Protein AF-A0A3N1GT33-F1 (afdb_monomer_lite)

Sequence (236 aa):
MVDRWTVEKAVRASRLEPPGRHIILTLLTYVDVKTATIPERFTPSLTELKDATGYARSTVAEWLNTLEGVGWVIRDRPTVADARVRKKRTVYRLAVPAAALDSLTLPAEPPDGPVSDMPPSVSPAGGPAADGVVSPPSGPAPESPRFGSPAPGPDQRPVGPPAGPELVRHPDRVGPPAGLNQTSSSVDLVGRARSRADTDHPYIEGPNGYCAAKGCAVSERMHGIGRPADPKGPRR

InterPro domains:
  IPR005471 Transcription regulator IclR, N-terminal [PF09339] (45-76)
  IPR036388 Winged helix-like DNA-binding domain superfamily [G3DSA:1.10.10.10] (23-97)
  IPR036390 Winged helix DNA-binding domain superfamily [SSF46785] (43-79)

Secondary structure (DSSP, 8-state):
---HHHHHHHHHHS---HHHHHHHHHHTTTS-TTT-B--GGGPPPHHHHHHHH---HHHHHHHHHHHHHTTSEEEE---HHHHHHS-PPPEEEE---HHHHHHHHS------S---------------------PPP----------------------PPP------------PPPP-----------------S----S---B-TTSBB-STT---BGGGTTSS----------

Foldseek 3Di:
DDFLVNLLVLLVLDPDDPVLSLLLVLLSVQADGGFQKRPQVSDDDLVRSCVSRVDDSVSSVVSQVVCVVQQQKDWDCDDPVCCVPVVTDIIIGGDRHPVSVVSVVPDPPDPPPPPPCPDPPDDDDDDDDDDDPPDDPPDPDPPPPPPPPPDPDPPPDPPDDPDDDDDPDDDDDDDDDDDDDDDDDDDDDDDDPPDPDDPVDDADQDPPQFGPPVPGRHGPVPPPPDDDDDPDDDDD

Radius of gyration: 33.96 Å; chains: 1; bounding box: 105×47×99 Å

Structure (mmCIF, N/CA/C/O backbone):
data_AF-A0A3N1GT33-F1
#
_entry.id   AF-A0A3N1GT33-F1
#
loop_
_atom_site.group_PDB
_atom_site.id
_atom_site.type_symbol
_atom_site.label_atom_id
_atom_site.label_alt_id
_atom_site.label_comp_id
_atom_site.label_asym_id
_atom_site.label_entity_id
_atom_site.label_seq_id
_atom_site.pdbx_PDB_ins_code
_atom_site.Cartn_x
_atom_site.Cartn_y
_atom_site.Cartn_z
_atom_site.occupancy
_atom_site.B_iso_or_equiv
_atom_site.auth_seq_id
_atom_site.auth_comp_id
_atom_site.auth_asym_id
_atom_site.auth_atom_id
_atom_site.pdbx_PDB_model_num
ATOM 1 N N . MET A 1 1 ? -1.494 -18.628 -7.145 1.00 72.38 1 MET A N 1
ATOM 2 C CA . MET A 1 1 ? -1.856 -17.819 -5.958 1.00 72.38 1 MET A CA 1
ATOM 3 C C . MET A 1 1 ? -0.620 -17.022 -5.585 1.00 72.38 1 MET A C 1
ATOM 5 O O . MET A 1 1 ? 0.452 -17.606 -5.609 1.00 72.38 1 MET A O 1
ATOM 9 N N . VAL A 1 2 ? -0.741 -15.714 -5.361 1.00 90.12 2 VAL A N 1
ATOM 10 C CA . VAL A 1 2 ? 0.411 -14.848 -5.065 1.00 90.12 2 VAL A CA 1
ATOM 11 C C . VAL A 1 2 ? 0.657 -14.873 -3.558 1.00 90.12 2 VAL A C 1
ATOM 13 O O . VAL A 1 2 ? -0.257 -14.559 -2.797 1.00 90.12 2 VAL A O 1
ATOM 16 N N . ASP A 1 3 ? 1.857 -15.269 -3.141 1.00 95.62 3 ASP A N 1
ATOM 17 C CA . ASP A 1 3 ? 2.292 -15.240 -1.743 1.00 95.62 3 ASP A CA 1
ATOM 18 C C . ASP A 1 3 ? 3.066 -13.944 -1.430 1.00 95.62 3 ASP A C 1
ATOM 20 O O . ASP A 1 3 ? 3.399 -13.155 -2.322 1.00 95.62 3 ASP A O 1
ATOM 24 N N . ARG A 1 4 ? 3.359 -13.701 -0.148 1.00 96.75 4 ARG A N 1
ATOM 25 C CA . ARG A 1 4 ? 4.089 -12.503 0.301 1.00 96.75 4 ARG A CA 1
ATOM 26 C C . ARG A 1 4 ? 5.443 -12.354 -0.401 1.00 96.75 4 ARG A C 1
ATOM 28 O O . ARG A 1 4 ? 5.809 -11.250 -0.800 1.00 96.75 4 ARG A O 1
ATOM 35 N N . TRP A 1 5 ? 6.181 -13.453 -0.550 1.00 96.56 5 TRP A N 1
ATOM 36 C CA . TRP A 1 5 ? 7.525 -13.444 -1.128 1.00 96.56 5 TRP A CA 1
ATOM 37 C C . TRP A 1 5 ? 7.520 -13.088 -2.613 1.00 96.56 5 TRP A C 1
ATOM 39 O O . TRP A 1 5 ? 8.408 -12.372 -3.075 1.00 96.56 5 TRP A O 1
ATOM 49 N N . THR A 1 6 ? 6.508 -13.539 -3.354 1.00 96.12 6 THR A N 1
ATOM 50 C CA . THR A 1 6 ? 6.315 -13.176 -4.761 1.00 96.12 6 THR A CA 1
ATOM 51 C C . THR A 1 6 ? 6.080 -11.676 -4.901 1.00 96.12 6 THR A C 1
ATOM 53 O O . THR A 1 6 ? 6.710 -11.042 -5.746 1.00 96.12 6 THR A O 1
ATOM 56 N N . VAL A 1 7 ? 5.243 -11.083 -4.037 1.00 97.12 7 VAL A N 1
ATOM 57 C CA . VAL A 1 7 ? 5.025 -9.626 -4.028 1.00 97.12 7 VAL A CA 1
ATOM 58 C C . VAL A 1 7 ? 6.326 -8.888 -3.726 1.00 97.12 7 VAL A C 1
ATOM 60 O O . VAL A 1 7 ? 6.686 -7.973 -4.456 1.00 97.12 7 VAL A O 1
ATOM 63 N N . GLU A 1 8 ? 7.065 -9.293 -2.692 1.00 97.62 8 GLU A N 1
ATOM 64 C CA . GLU A 1 8 ? 8.318 -8.632 -2.308 1.00 97.62 8 GLU A CA 1
ATOM 65 C C . GLU A 1 8 ? 9.354 -8.645 -3.443 1.00 97.62 8 GLU A C 1
ATOM 67 O O . GLU A 1 8 ? 9.945 -7.609 -3.759 1.00 97.62 8 GLU A O 1
ATOM 72 N N . LYS A 1 9 ? 9.537 -9.796 -4.105 1.00 96.38 9 LYS A N 1
ATOM 73 C CA . LYS A 1 9 ? 10.419 -9.920 -5.275 1.00 96.38 9 LYS A CA 1
ATOM 74 C C . LYS A 1 9 ? 9.948 -9.038 -6.431 1.00 96.38 9 LYS A C 1
ATOM 76 O O . LYS A 1 9 ? 10.759 -8.307 -6.995 1.00 96.38 9 LYS A O 1
ATOM 81 N N . ALA A 1 10 ? 8.651 -9.058 -6.742 1.00 96.56 10 ALA A N 1
ATOM 82 C CA . ALA A 1 10 ? 8.076 -8.235 -7.803 1.00 96.56 10 ALA A CA 1
ATOM 83 C C . ALA A 1 10 ? 8.291 -6.740 -7.534 1.00 96.56 10 ALA A C 1
ATOM 85 O O . ALA A 1 10 ? 8.682 -5.997 -8.428 1.00 96.56 10 ALA A O 1
ATOM 86 N N . VAL A 1 11 ? 8.094 -6.295 -6.291 1.00 97.12 11 VAL A N 1
ATOM 87 C CA . VAL A 1 11 ? 8.294 -4.898 -5.881 1.00 97.12 11 VAL A CA 1
ATOM 88 C C . VAL A 1 11 ? 9.757 -4.481 -6.030 1.00 97.12 11 VAL A C 1
ATOM 90 O O . VAL A 1 11 ? 10.022 -3.375 -6.505 1.00 97.12 11 VAL A O 1
ATOM 93 N N . ARG A 1 12 ? 10.710 -5.356 -5.681 1.00 95.62 12 ARG A N 1
ATOM 94 C CA . ARG A 1 12 ? 12.150 -5.101 -5.869 1.00 95.62 12 ARG A CA 1
ATOM 95 C C . ARG A 1 12 ? 12.545 -5.004 -7.341 1.00 95.62 12 ARG A C 1
ATOM 97 O O . ARG A 1 12 ? 13.367 -4.160 -7.676 1.00 95.62 12 ARG A O 1
ATOM 104 N N . ALA A 1 13 ? 11.943 -5.822 -8.202 1.00 94.81 13 ALA A N 1
ATOM 105 C CA . ALA A 1 13 ? 12.149 -5.763 -9.649 1.00 94.81 13 ALA A CA 1
ATOM 106 C C . ALA A 1 13 ? 11.380 -4.607 -10.325 1.00 94.81 13 ALA A C 1
ATOM 108 O O . ALA A 1 13 ? 11.681 -4.227 -11.455 1.00 94.81 13 ALA A O 1
ATOM 109 N N . SER A 1 14 ? 10.378 -4.036 -9.649 1.00 95.25 14 SER A N 1
ATOM 110 C CA . SER A 1 14 ? 9.507 -3.015 -10.227 1.00 95.25 14 SER A CA 1
ATOM 111 C C . SER A 1 14 ? 10.182 -1.648 -10.376 1.00 95.25 14 SER A C 1
ATOM 113 O O . SER A 1 14 ? 10.954 -1.186 -9.528 1.00 95.25 14 SER A O 1
ATOM 115 N N . ARG A 1 15 ? 9.755 -0.917 -11.409 1.00 95.19 15 ARG A N 1
ATOM 116 C CA . ARG A 1 15 ? 10.084 0.501 -11.625 1.00 95.19 15 ARG A CA 1
ATOM 117 C C . ARG A 1 15 ? 9.148 1.459 -10.877 1.00 95.19 15 ARG A C 1
ATOM 119 O O . ARG A 1 15 ? 9.004 2.605 -11.284 1.00 95.19 15 ARG A O 1
ATOM 126 N N . LEU A 1 16 ? 8.485 0.996 -9.812 1.00 95.81 16 LEU A N 1
ATOM 127 C CA . LEU A 1 16 ? 7.661 1.868 -8.974 1.00 95.81 16 LEU A CA 1
ATOM 128 C C . LEU A 1 16 ? 8.502 3.009 -8.401 1.00 95.81 16 LEU A C 1
ATOM 130 O O . LEU A 1 16 ? 9.653 2.808 -8.004 1.00 95.81 16 LEU A O 1
ATOM 134 N N . GLU A 1 17 ? 7.898 4.189 -8.308 1.00 97.50 17 GLU A N 1
ATOM 135 C CA . GLU A 1 17 ? 8.537 5.311 -7.636 1.00 97.50 17 GLU A CA 1
ATOM 136 C C . GLU A 1 17 ? 8.789 4.992 -6.151 1.00 97.50 17 GLU A C 1
ATOM 138 O O . GLU A 1 17 ? 8.045 4.205 -5.544 1.00 97.50 17 GLU A O 1
ATOM 143 N N . PRO A 1 18 ? 9.818 5.607 -5.536 1.00 97.88 18 PRO A N 1
ATOM 144 C CA . PRO A 1 18 ? 10.205 5.310 -4.160 1.00 97.88 18 PRO A CA 1
ATOM 145 C C . PRO A 1 18 ? 9.057 5.341 -3.134 1.00 97.88 18 PRO A C 1
ATOM 147 O O . PRO A 1 18 ? 8.998 4.407 -2.330 1.00 97.88 18 PRO A O 1
ATOM 150 N N . PRO A 1 19 ? 8.108 6.305 -3.157 1.00 98.00 19 PRO A N 1
ATOM 151 C CA . PRO A 1 19 ? 7.019 6.325 -2.179 1.00 98.00 19 PRO A CA 1
ATOM 152 C C . PRO A 1 19 ? 6.067 5.134 -2.321 1.00 98.00 19 PRO A C 1
ATOM 154 O O . PRO A 1 19 ? 5.740 4.483 -1.328 1.00 98.00 19 PRO A O 1
ATOM 157 N N . GLY A 1 20 ? 5.669 4.797 -3.553 1.00 97.81 20 GLY A N 1
ATOM 158 C CA . GLY A 1 20 ? 4.820 3.636 -3.822 1.00 97.81 20 GLY A CA 1
ATOM 159 C C . GLY A 1 20 ? 5.493 2.332 -3.394 1.00 97.81 20 GLY A C 1
ATOM 160 O O . GLY A 1 20 ? 4.872 1.499 -2.733 1.00 97.81 20 GLY A O 1
ATOM 161 N N . ARG A 1 21 ? 6.793 2.187 -3.689 1.00 98.31 21 ARG A N 1
ATOM 162 C CA . ARG A 1 21 ? 7.593 1.033 -3.259 1.00 98.31 21 ARG A CA 1
ATOM 163 C C . ARG A 1 21 ? 7.648 0.922 -1.736 1.00 98.31 21 ARG A C 1
ATOM 165 O O . ARG A 1 21 ? 7.395 -0.155 -1.201 1.00 98.31 21 ARG A O 1
ATOM 172 N N . HIS A 1 22 ? 7.953 2.020 -1.045 1.00 98.56 22 HIS A N 1
ATOM 173 C CA . HIS A 1 22 ? 8.035 2.042 0.413 1.00 98.56 22 HIS A CA 1
ATOM 174 C C . HIS A 1 22 ? 6.695 1.648 1.047 1.00 98.56 22 HIS A C 1
ATOM 176 O O . HIS A 1 22 ? 6.672 0.753 1.883 1.00 98.56 22 HIS A O 1
ATOM 182 N N . ILE A 1 23 ? 5.575 2.209 0.576 1.00 98.44 23 ILE A N 1
ATOM 183 C CA . ILE A 1 23 ? 4.236 1.884 1.092 1.00 98.44 23 ILE A CA 1
ATOM 184 C C . ILE A 1 23 ? 3.913 0.390 0.940 1.00 98.44 23 ILE A C 1
ATOM 186 O O . ILE A 1 23 ? 3.411 -0.214 1.888 1.00 98.44 23 ILE A O 1
ATOM 190 N N . ILE A 1 24 ? 4.217 -0.237 -0.205 1.00 98.31 24 ILE A N 1
ATOM 191 C CA . ILE A 1 24 ? 3.985 -1.683 -0.372 1.00 98.31 24 ILE A CA 1
ATOM 192 C C . ILE A 1 24 ? 4.869 -2.496 0.581 1.00 98.31 24 ILE A C 1
ATOM 194 O O . ILE A 1 24 ? 4.381 -3.431 1.216 1.00 98.31 24 ILE A O 1
ATOM 198 N N . LEU A 1 25 ? 6.152 -2.143 0.710 1.00 98.19 25 LEU A N 1
ATOM 199 C CA . LEU A 1 25 ? 7.074 -2.825 1.625 1.00 98.19 25 LEU A CA 1
ATOM 200 C C . LEU A 1 25 ? 6.622 -2.701 3.087 1.00 98.19 25 LEU A C 1
ATOM 202 O O . LEU A 1 25 ? 6.690 -3.678 3.830 1.00 98.19 25 LEU A O 1
ATOM 206 N N . THR A 1 26 ? 6.084 -1.548 3.484 1.00 98.50 26 THR A N 1
ATOM 207 C CA . THR A 1 26 ? 5.457 -1.365 4.796 1.00 98.50 26 THR A CA 1
ATOM 208 C C . THR A 1 26 ? 4.213 -2.239 4.939 1.00 98.50 26 THR A C 1
ATOM 210 O O . THR A 1 26 ? 4.083 -2.939 5.939 1.00 98.50 26 THR A O 1
ATOM 213 N N . LEU A 1 27 ? 3.320 -2.285 3.942 1.00 98.19 27 LEU A N 1
ATOM 214 C CA . LEU A 1 27 ? 2.134 -3.151 3.982 1.00 98.19 27 LEU A CA 1
ATOM 215 C C . LEU A 1 27 ? 2.495 -4.638 4.109 1.00 98.19 27 LEU A C 1
ATOM 217 O O . LEU A 1 27 ? 1.820 -5.356 4.843 1.00 98.19 27 LEU A O 1
ATOM 221 N N . LEU A 1 28 ? 3.584 -5.098 3.481 1.00 97.94 28 LEU A N 1
ATOM 222 C CA . LEU A 1 28 ? 4.065 -6.483 3.593 1.00 97.94 28 LEU A CA 1
ATOM 223 C C . LEU A 1 28 ? 4.382 -6.909 5.038 1.00 97.94 28 LEU A C 1
ATOM 225 O O . LEU A 1 28 ? 4.357 -8.105 5.331 1.00 97.94 28 LEU A O 1
ATOM 229 N N . THR A 1 29 ? 4.632 -5.964 5.952 1.00 97.81 29 THR A N 1
ATOM 230 C CA . THR A 1 29 ? 4.840 -6.257 7.384 1.00 97.81 29 THR A CA 1
ATOM 231 C C . THR A 1 29 ? 3.566 -6.701 8.111 1.00 97.81 29 THR A C 1
ATOM 233 O O . THR A 1 29 ? 3.657 -7.399 9.117 1.00 97.81 29 THR A O 1
ATOM 236 N N . TYR A 1 30 ? 2.387 -6.373 7.571 1.00 97.38 30 TYR A N 1
ATOM 237 C CA . TYR A 1 30 ? 1.072 -6.698 8.144 1.00 97.38 30 TYR A CA 1
ATOM 238 C C . TYR A 1 30 ? 0.395 -7.901 7.465 1.00 97.38 30 TYR A C 1
ATOM 240 O O . TYR A 1 30 ? -0.648 -8.382 7.912 1.00 97.38 30 TYR A O 1
ATOM 248 N N . VAL A 1 31 ? 0.950 -8.355 6.343 1.00 97.62 31 VAL A N 1
ATOM 249 C CA . VAL A 1 31 ? 0.344 -9.335 5.439 1.00 97.62 31 VAL A CA 1
ATOM 250 C C . VAL A 1 31 ? 0.607 -10.773 5.891 1.00 97.62 31 VAL A C 1
ATOM 252 O O . VAL A 1 31 ? 1.722 -11.125 6.280 1.00 97.62 31 VAL A O 1
ATOM 255 N N . ASP A 1 32 ? -0.405 -11.635 5.755 1.00 97.31 32 ASP A N 1
ATOM 256 C CA . ASP A 1 32 ? -0.230 -13.080 5.890 1.00 97.31 32 ASP A CA 1
ATOM 257 C C . ASP A 1 32 ? 0.652 -13.647 4.764 1.00 97.31 32 ASP A C 1
ATOM 259 O O . ASP A 1 32 ? 0.454 -13.373 3.576 1.00 97.31 32 ASP A O 1
ATOM 263 N N . VAL A 1 33 ? 1.620 -14.480 5.150 1.00 96.38 33 VAL A N 1
ATOM 264 C CA . VAL A 1 33 ? 2.687 -14.957 4.261 1.00 96.38 33 VAL A CA 1
ATOM 265 C C . VAL A 1 33 ? 2.137 -15.738 3.066 1.00 96.38 33 VAL A C 1
ATOM 267 O O . VAL A 1 33 ? 2.657 -15.592 1.962 1.00 96.38 33 VAL A O 1
ATOM 270 N N . LYS A 1 34 ? 1.085 -16.543 3.261 1.00 96.75 34 LYS A N 1
ATOM 271 C CA . LYS A 1 34 ? 0.564 -17.454 2.229 1.00 96.75 34 LYS A CA 1
ATOM 272 C C . LYS A 1 34 ? -0.413 -16.774 1.280 1.00 96.75 34 LYS A C 1
ATOM 274 O O . LYS A 1 34 ? -0.481 -17.135 0.110 1.00 96.75 34 LYS A O 1
ATOM 279 N N . THR A 1 35 ? -1.195 -15.827 1.788 1.00 95.25 35 THR A N 1
ATOM 280 C CA . THR A 1 35 ? -2.350 -15.271 1.064 1.00 95.25 35 THR A CA 1
ATOM 281 C C . THR A 1 35 ? -2.127 -13.872 0.506 1.00 95.25 35 THR A C 1
ATOM 283 O O . THR A 1 35 ? -2.998 -13.356 -0.201 1.00 95.25 35 THR A O 1
ATOM 286 N N . ALA A 1 36 ? -1.010 -13.230 0.857 1.00 97.25 36 ALA A N 1
ATOM 287 C CA . ALA A 1 36 ? -0.732 -11.835 0.530 1.00 97.25 36 ALA A CA 1
ATOM 288 C C . ALA A 1 36 ? -1.862 -10.864 0.963 1.00 97.25 36 ALA A C 1
ATOM 290 O O . ALA A 1 36 ? -2.031 -9.782 0.402 1.00 97.25 36 ALA A O 1
ATOM 291 N N . THR A 1 37 ? -2.667 -11.257 1.955 1.00 97.62 37 THR A N 1
ATOM 292 C CA . THR A 1 37 ? -3.838 -10.513 2.434 1.00 97.62 37 THR A CA 1
ATOM 293 C C . THR A 1 37 ? -3.618 -10.082 3.879 1.00 97.62 37 THR A C 1
ATOM 295 O O . THR A 1 37 ? -3.083 -10.846 4.681 1.00 97.62 37 THR A O 1
ATOM 298 N N . ILE A 1 38 ? -4.017 -8.857 4.221 1.00 97.12 38 ILE A N 1
ATOM 299 C CA . ILE A 1 38 ? -3.990 -8.363 5.599 1.00 97.12 38 ILE A CA 1
ATOM 300 C C . ILE A 1 38 ? -5.306 -8.767 6.267 1.00 97.12 38 ILE A C 1
ATOM 302 O O . ILE A 1 38 ? -6.359 -8.329 5.811 1.00 97.12 38 ILE A O 1
ATOM 306 N N . PRO A 1 39 ? -5.304 -9.577 7.339 1.00 94.75 39 PRO A N 1
ATOM 307 C CA . PRO A 1 39 ? -6.531 -9.884 8.064 1.00 94.75 39 PRO A CA 1
ATOM 308 C C . PRO A 1 39 ? -7.208 -8.609 8.582 1.00 94.75 39 PRO A C 1
ATOM 310 O O . PRO A 1 39 ? -6.538 -7.675 9.021 1.00 94.75 39 PRO A O 1
ATOM 313 N N . GLU A 1 40 ? -8.540 -8.590 8.615 1.00 93.81 40 GLU A N 1
ATOM 314 C CA . GLU A 1 40 ? -9.323 -7.409 9.020 1.00 93.81 40 GLU A CA 1
ATOM 315 C C . GLU A 1 40 ? -8.882 -6.833 10.380 1.00 93.81 40 GLU A C 1
ATOM 317 O O . GLU A 1 40 ? -8.724 -5.622 10.537 1.00 93.81 40 GLU A O 1
ATOM 322 N N . ARG A 1 41 ? -8.579 -7.708 11.348 1.00 93.62 41 ARG A N 1
ATOM 323 C CA . ARG A 1 41 ? -8.119 -7.324 12.695 1.00 93.62 41 ARG A CA 1
ATOM 324 C C . ARG A 1 41 ? -6.756 -6.619 12.730 1.00 93.62 41 ARG A C 1
ATOM 326 O O . ARG A 1 41 ? -6.464 -5.940 13.706 1.00 93.62 41 ARG A O 1
ATOM 333 N N . PHE A 1 42 ? -5.938 -6.792 11.694 1.00 95.69 42 PHE A N 1
ATOM 334 C CA . PHE A 1 42 ? -4.589 -6.225 11.577 1.00 95.69 42 PHE A CA 1
ATOM 335 C C . PHE A 1 42 ? -4.487 -5.187 10.467 1.00 95.69 42 PHE A C 1
ATOM 337 O O . PHE A 1 42 ? -3.390 -4.805 10.072 1.00 95.69 42 PHE A O 1
ATOM 344 N N . THR A 1 43 ? -5.625 -4.745 9.937 1.00 96.06 43 THR A N 1
ATOM 345 C CA . THR A 1 43 ? -5.629 -3.740 8.886 1.00 96.06 43 THR A CA 1
ATOM 346 C C . THR A 1 43 ? -5.168 -2.397 9.454 1.00 96.06 43 THR A C 1
ATOM 348 O O . THR A 1 43 ? -5.867 -1.849 10.316 1.00 96.06 43 THR A O 1
ATOM 351 N N . PRO A 1 44 ? -4.049 -1.840 8.950 1.00 96.94 44 PRO A N 1
ATOM 352 C CA . PRO A 1 44 ? -3.579 -0.543 9.391 1.00 96.94 44 PRO A CA 1
ATOM 353 C C . PRO A 1 44 ? -4.498 0.568 8.871 1.00 96.94 44 PRO A C 1
ATOM 355 O O . PRO A 1 44 ? -4.965 0.580 7.726 1.00 96.94 44 PRO A O 1
ATOM 358 N N . SER A 1 45 ? -4.750 1.537 9.733 1.00 96.12 45 SER A N 1
ATOM 359 C CA . SER A 1 45 ? -5.369 2.810 9.406 1.00 96.12 45 SER A CA 1
ATOM 360 C C . SER A 1 45 ? -4.413 3.700 8.605 1.00 96.12 45 SER A C 1
ATOM 362 O O . SER A 1 45 ? -3.196 3.522 8.605 1.00 96.12 45 SER A O 1
ATOM 364 N N . LEU A 1 46 ? -4.958 4.731 7.951 1.00 96.81 46 LEU A N 1
ATOM 365 C CA . LEU A 1 46 ? -4.134 5.736 7.266 1.00 96.81 46 LEU A CA 1
ATOM 366 C C . LEU A 1 46 ? -3.179 6.469 8.220 1.00 96.81 46 LEU A C 1
ATOM 368 O O . LEU A 1 46 ? -2.118 6.909 7.789 1.00 96.81 46 LEU A O 1
ATOM 372 N N . THR A 1 47 ? -3.554 6.623 9.492 1.00 97.75 47 THR A N 1
ATOM 373 C CA . THR A 1 47 ? -2.690 7.249 10.500 1.00 97.75 47 THR A CA 1
ATOM 374 C C . THR A 1 47 ? -1.523 6.334 10.859 1.00 97.75 47 THR A C 1
ATOM 376 O O . THR A 1 47 ? -0.391 6.796 10.840 1.00 97.75 47 THR A O 1
ATOM 379 N N . GLU A 1 48 ? -1.768 5.037 11.070 1.00 97.81 48 GLU A N 1
ATOM 380 C CA . GLU A 1 48 ? -0.695 4.063 11.330 1.00 97.81 48 GLU A CA 1
ATOM 381 C C . GLU A 1 48 ? 0.270 3.955 10.144 1.00 97.81 48 GLU A C 1
ATOM 383 O O . GLU A 1 48 ? 1.479 3.924 10.341 1.00 97.81 48 GLU A O 1
ATOM 388 N N . LEU A 1 49 ? -0.234 3.980 8.904 1.00 97.94 49 LEU A N 1
ATOM 389 C CA . LEU A 1 49 ? 0.629 4.004 7.716 1.00 97.94 49 LEU A CA 1
ATOM 390 C C . LEU A 1 49 ? 1.445 5.297 7.610 1.00 97.94 49 LEU A C 1
ATOM 392 O O . LEU A 1 49 ? 2.612 5.250 7.228 1.00 97.94 49 LEU A O 1
ATOM 396 N N . LYS A 1 50 ? 0.856 6.447 7.952 1.00 98.31 50 LYS A N 1
ATOM 397 C CA . LYS A 1 50 ? 1.560 7.736 8.027 1.00 98.31 50 LYS A CA 1
ATOM 398 C C . LYS A 1 50 ? 2.708 7.658 9.039 1.00 98.31 50 LYS A C 1
ATOM 400 O O . LYS A 1 50 ? 3.829 8.023 8.709 1.00 98.31 50 LYS A O 1
ATOM 405 N N . ASP A 1 51 ? 2.444 7.134 10.234 1.00 98.38 51 ASP A N 1
ATOM 406 C CA . ASP A 1 51 ? 3.458 6.994 11.286 1.00 98.38 51 ASP A CA 1
ATOM 407 C C . ASP A 1 51 ? 4.549 5.974 10.904 1.00 98.38 51 ASP A C 1
ATOM 409 O O . ASP A 1 51 ? 5.728 6.229 11.128 1.00 98.38 51 ASP A O 1
ATOM 413 N N . ALA A 1 52 ? 4.184 4.861 10.260 1.00 98.06 52 ALA A N 1
ATOM 414 C CA . ALA A 1 52 ? 5.129 3.821 9.847 1.00 98.06 52 ALA A CA 1
ATOM 415 C C . ALA A 1 52 ? 6.015 4.221 8.653 1.00 98.06 52 ALA A C 1
ATOM 417 O O . ALA A 1 52 ? 7.150 3.765 8.553 1.00 98.06 52 ALA A O 1
ATOM 418 N N . THR A 1 53 ? 5.501 5.042 7.732 1.00 98.25 53 THR A N 1
ATOM 419 C CA . THR A 1 53 ? 6.235 5.453 6.517 1.00 98.25 53 THR A CA 1
ATOM 420 C C . THR A 1 53 ? 6.927 6.807 6.649 1.00 98.25 53 THR A C 1
ATOM 422 O O . THR A 1 53 ? 7.829 7.105 5.868 1.00 98.25 53 THR A O 1
ATOM 425 N N . GLY A 1 54 ? 6.490 7.649 7.588 1.00 98.38 54 GLY A N 1
ATOM 426 C CA . GLY A 1 54 ? 6.934 9.038 7.720 1.00 98.38 54 GLY A CA 1
ATOM 427 C C . GLY A 1 54 ? 6.345 9.998 6.676 1.00 98.38 54 GLY A C 1
ATOM 428 O O . GLY A 1 54 ? 6.661 11.186 6.699 1.00 98.38 54 GLY A O 1
ATOM 429 N N . TYR A 1 55 ? 5.484 9.531 5.765 1.00 98.56 55 TYR A N 1
ATOM 430 C CA . TYR A 1 55 ? 4.833 10.391 4.773 1.00 98.56 55 TYR A CA 1
ATOM 431 C C . TYR A 1 55 ? 3.613 11.112 5.341 1.00 98.56 55 TYR A C 1
ATOM 433 O O . TYR A 1 55 ? 2.965 10.636 6.267 1.00 98.56 55 TYR A O 1
ATOM 441 N N . ALA A 1 56 ? 3.229 12.236 4.731 1.00 98.25 56 ALA A N 1
ATOM 442 C CA . ALA A 1 56 ? 1.968 12.893 5.054 1.00 98.25 56 ALA A CA 1
ATOM 443 C C . ALA A 1 56 ? 0.768 11.975 4.751 1.00 98.25 56 ALA A C 1
ATOM 445 O O . ALA A 1 56 ? 0.766 11.199 3.794 1.00 98.25 56 ALA A O 1
ATOM 446 N N . ARG A 1 57 ? -0.305 12.100 5.543 1.00 98.38 57 ARG A N 1
ATOM 447 C CA . ARG A 1 57 ? -1.502 11.250 5.407 1.00 98.38 57 ARG A CA 1
ATOM 448 C C . ARG A 1 57 ? -2.151 11.364 4.020 1.00 98.38 57 ARG A C 1
ATOM 450 O O . ARG A 1 57 ? -2.657 10.368 3.509 1.00 98.38 57 ARG A O 1
ATOM 457 N N . SER A 1 58 ? -2.141 12.559 3.426 1.00 97.94 58 SER A N 1
ATOM 458 C CA . SER A 1 58 ? -2.625 12.807 2.061 1.00 97.94 58 SER A CA 1
ATOM 459 C C . SER A 1 58 ? -1.797 12.050 1.024 1.00 97.94 58 SER A C 1
ATOM 461 O O . SER A 1 58 ? -2.375 11.356 0.197 1.00 97.94 58 SER A O 1
ATOM 463 N N . THR A 1 59 ? -0.468 12.102 1.132 1.00 98.25 59 THR A N 1
ATOM 464 C CA . THR A 1 59 ? 0.468 11.380 0.259 1.00 98.25 59 THR A CA 1
ATOM 465 C C . THR A 1 59 ? 0.247 9.873 0.327 1.00 98.25 59 THR A C 1
ATOM 467 O O . THR A 1 59 ? 0.160 9.218 -0.706 1.00 98.25 59 THR A O 1
ATOM 470 N N . VAL A 1 60 ? 0.076 9.310 1.528 1.00 98.38 60 VAL A N 1
ATOM 471 C CA . VAL A 1 60 ? -0.247 7.881 1.682 1.00 98.38 60 VAL A CA 1
ATOM 472 C C . VAL A 1 60 ? -1.570 7.542 0.989 1.00 98.38 60 VAL A C 1
ATOM 474 O O . VAL A 1 60 ? -1.653 6.549 0.271 1.00 98.38 60 VAL A O 1
ATOM 477 N N . ALA A 1 61 ? -2.610 8.359 1.175 1.00 98.06 61 ALA A N 1
ATOM 478 C CA . ALA A 1 61 ? -3.912 8.121 0.554 1.00 98.06 61 ALA A CA 1
ATOM 479 C C . ALA A 1 61 ? -3.859 8.212 -0.981 1.00 98.06 61 ALA A C 1
ATOM 481 O O . ALA A 1 61 ? -4.450 7.371 -1.658 1.00 98.06 61 ALA A O 1
ATOM 482 N N . GLU A 1 62 ? -3.143 9.201 -1.516 1.00 98.38 62 GLU A N 1
ATOM 483 C CA . GLU A 1 62 ? -2.909 9.383 -2.949 1.00 98.38 62 GLU A CA 1
ATOM 484 C C . GLU A 1 62 ? -2.189 8.174 -3.545 1.00 98.38 62 GLU A C 1
ATOM 486 O O . GLU A 1 62 ? -2.707 7.542 -4.464 1.00 98.38 62 GLU A O 1
ATOM 491 N N . TRP A 1 63 ? -1.063 7.772 -2.956 1.00 98.44 63 TRP A N 1
ATOM 492 C CA . TRP A 1 63 ? -0.320 6.605 -3.418 1.00 98.44 63 TRP A CA 1
ATOM 493 C C . TRP A 1 63 ? -1.121 5.312 -3.303 1.00 98.44 63 TRP A C 1
ATOM 495 O O . TRP A 1 63 ? -1.053 4.493 -4.209 1.00 98.44 63 TRP A O 1
ATOM 505 N N . LEU A 1 64 ? -1.934 5.123 -2.259 1.00 98.31 64 LEU A N 1
ATOM 506 C CA . LEU A 1 64 ? -2.831 3.964 -2.180 1.00 98.31 64 LEU A CA 1
ATOM 507 C C . LEU A 1 64 ? -3.874 3.950 -3.306 1.00 98.31 64 LEU A C 1
ATOM 509 O O . LEU A 1 64 ? -4.212 2.873 -3.788 1.00 98.31 64 LEU A O 1
ATOM 513 N N . ASN A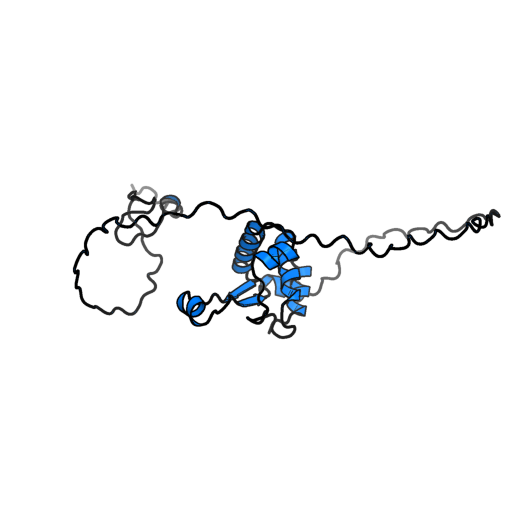 1 65 ? -4.376 5.112 -3.741 1.00 98.06 65 ASN A N 1
ATOM 514 C CA . ASN A 1 65 ? -5.259 5.193 -4.909 1.00 98.06 65 ASN A CA 1
ATOM 515 C C . ASN A 1 65 ? -4.500 4.844 -6.196 1.00 98.06 65 ASN A C 1
ATOM 517 O O . ASN A 1 65 ? -5.002 4.069 -7.005 1.00 98.06 65 ASN A O 1
ATOM 521 N N . THR A 1 66 ? -3.288 5.378 -6.368 1.00 98.06 66 THR A N 1
ATOM 522 C CA . THR A 1 66 ? -2.437 5.088 -7.529 1.00 98.06 66 THR A CA 1
ATOM 523 C C . THR A 1 66 ? -2.109 3.601 -7.603 1.00 98.06 66 THR A C 1
ATOM 525 O O . THR A 1 66 ? -2.345 2.977 -8.633 1.00 98.06 66 THR A O 1
ATOM 528 N N . LEU A 1 67 ? -1.646 3.008 -6.498 1.00 98.06 67 LEU A N 1
ATOM 529 C CA . LEU A 1 67 ? -1.318 1.585 -6.380 1.00 98.06 67 LEU A CA 1
ATOM 530 C C . LEU A 1 67 ? -2.528 0.670 -6.605 1.00 98.06 67 LEU A C 1
ATOM 532 O O . LEU A 1 67 ? -2.364 -0.426 -7.140 1.00 98.06 67 LEU A O 1
ATOM 536 N N . GLU A 1 68 ? -3.727 1.111 -6.221 1.00 98.00 68 GLU A N 1
ATOM 537 C CA . GLU A 1 68 ? -4.975 0.419 -6.555 1.00 98.00 68 GLU A CA 1
ATOM 538 C C . GLU A 1 68 ? -5.277 0.496 -8.054 1.00 98.00 68 GLU A C 1
ATOM 540 O O . GLU A 1 68 ? -5.574 -0.526 -8.668 1.00 98.00 68 GLU A O 1
ATOM 545 N N . GLY A 1 69 ? -5.106 1.669 -8.668 1.00 97.50 69 GLY A N 1
ATOM 546 C CA . GLY A 1 69 ? -5.288 1.858 -10.108 1.00 97.50 69 GLY A CA 1
ATOM 547 C C . GLY A 1 69 ? -4.339 1.015 -10.964 1.00 97.50 69 GLY A C 1
ATOM 548 O O . GLY A 1 69 ? -4.750 0.498 -11.999 1.00 97.50 69 GLY A O 1
ATOM 549 N N . VAL A 1 70 ? -3.092 0.826 -10.520 1.00 96.81 70 VAL A N 1
ATOM 550 C CA . VAL A 1 70 ? -2.106 -0.022 -11.216 1.00 96.81 70 VAL A CA 1
ATOM 551 C C . VAL A 1 70 ? -2.141 -1.498 -10.791 1.00 96.81 70 VAL A C 1
ATOM 553 O O . VAL A 1 70 ? -1.395 -2.304 -11.340 1.00 96.81 70 VAL A O 1
ATOM 556 N N . GLY A 1 71 ? -3.004 -1.876 -9.843 1.00 97.50 71 GLY A N 1
ATOM 557 C CA . GLY A 1 71 ? -3.251 -3.274 -9.473 1.00 97.50 71 GLY A CA 1
ATOM 558 C C . GLY A 1 71 ? -2.264 -3.901 -8.481 1.00 97.50 71 GLY A C 1
ATOM 559 O O . GLY A 1 71 ? -2.232 -5.123 -8.360 1.00 97.50 71 GLY A O 1
ATOM 560 N N . TRP A 1 72 ? -1.469 -3.106 -7.759 1.00 98.06 72 TRP A N 1
ATOM 561 C CA . TRP A 1 72 ? -0.602 -3.610 -6.678 1.00 98.06 72 TRP A CA 1
ATOM 562 C C . TRP A 1 72 ? -1.355 -3.819 -5.362 1.00 98.06 72 TRP A C 1
ATOM 564 O O . TRP A 1 72 ? -1.007 -4.695 -4.569 1.00 98.06 72 TRP A O 1
ATOM 574 N N . VAL A 1 73 ? -2.383 -3.005 -5.116 1.00 98.19 73 VAL A N 1
ATOM 575 C CA . VAL A 1 73 ? -3.193 -3.040 -3.893 1.00 98.19 73 VAL A CA 1
ATOM 576 C C . VAL A 1 73 ? -4.660 -3.191 -4.270 1.00 98.19 73 VAL A C 1
ATOM 578 O O . VAL A 1 73 ? -5.175 -2.457 -5.098 1.00 98.19 73 VAL A O 1
ATOM 581 N N . ILE A 1 74 ? -5.363 -4.111 -3.627 1.00 97.75 74 ILE A N 1
ATOM 582 C CA . ILE A 1 74 ? -6.809 -4.281 -3.754 1.00 97.75 74 ILE A CA 1
ATOM 583 C C . ILE A 1 74 ? -7.421 -3.938 -2.399 1.00 97.75 74 ILE A C 1
ATOM 585 O O . ILE A 1 74 ? -7.003 -4.484 -1.374 1.00 97.75 74 ILE A O 1
ATOM 589 N N . ARG A 1 75 ? -8.395 -3.022 -2.383 1.00 97.12 75 ARG A N 1
ATOM 590 C CA . ARG A 1 75 ? -9.104 -2.618 -1.164 1.00 97.12 75 ARG A CA 1
ATOM 591 C C . ARG A 1 75 ? -10.534 -3.124 -1.194 1.00 97.12 75 ARG A C 1
ATOM 593 O O . ARG A 1 75 ? -11.348 -2.633 -1.969 1.00 97.12 75 ARG A O 1
ATOM 600 N N . ASP A 1 76 ? -10.853 -4.048 -0.301 1.00 95.69 76 ASP A N 1
ATOM 601 C CA . ASP A 1 76 ? -12.241 -4.419 -0.050 1.00 95.69 76 ASP A CA 1
ATOM 602 C C . ASP A 1 76 ? -12.842 -3.415 0.936 1.00 95.69 76 ASP A C 1
ATOM 604 O O . ASP A 1 76 ? -12.475 -3.378 2.115 1.00 95.69 76 ASP A O 1
ATOM 608 N N . ARG A 1 77 ? -13.697 -2.525 0.425 1.00 93.94 77 ARG A N 1
ATOM 609 C CA . ARG A 1 77 ? -14.341 -1.475 1.216 1.00 93.94 77 ARG A CA 1
ATOM 610 C C . ARG A 1 77 ? -15.730 -1.966 1.619 1.00 93.94 77 ARG A C 1
ATOM 612 O O . ARG A 1 77 ? -16.589 -2.083 0.743 1.00 93.94 77 ARG A O 1
ATOM 619 N N . PRO A 1 78 ? -15.991 -2.202 2.917 1.00 91.50 78 PRO A N 1
ATOM 620 C CA . PRO A 1 78 ? -17.323 -2.587 3.351 1.00 91.50 78 PRO A CA 1
ATOM 621 C C . PRO A 1 78 ? -18.327 -1.481 3.021 1.00 91.50 78 PRO A C 1
ATOM 623 O O . PRO A 1 78 ? -18.001 -0.290 3.012 1.00 91.50 78 PRO A O 1
ATOM 626 N N . THR A 1 79 ? -19.576 -1.877 2.780 1.00 92.81 79 THR A N 1
ATOM 627 C CA . THR A 1 79 ? -20.669 -0.918 2.603 1.00 92.81 79 THR A CA 1
ATOM 628 C C . THR A 1 79 ? -20.811 -0.037 3.850 1.00 92.81 79 THR A C 1
ATOM 630 O O . THR A 1 79 ? -20.470 -0.449 4.960 1.00 92.81 79 THR A O 1
ATOM 633 N N . VAL A 1 80 ? -21.354 1.177 3.705 1.00 91.56 80 VAL A N 1
ATOM 634 C CA . VAL A 1 80 ? -21.553 2.093 4.849 1.00 91.56 80 VAL A CA 1
ATOM 635 C C . VAL A 1 80 ? -22.429 1.453 5.933 1.00 91.56 80 VAL A C 1
ATOM 637 O O . VAL A 1 80 ? -22.189 1.654 7.124 1.00 91.56 80 VAL A O 1
ATOM 640 N N . ALA A 1 81 ? -23.420 0.654 5.529 1.00 90.12 81 ALA A N 1
ATOM 641 C CA . ALA A 1 81 ? -24.272 -0.093 6.447 1.00 90.12 81 ALA A CA 1
ATOM 642 C C . ALA A 1 81 ? -23.470 -1.145 7.232 1.00 90.12 81 ALA A C 1
ATOM 644 O O . ALA A 1 81 ? -23.518 -1.158 8.463 1.00 90.12 81 ALA A O 1
ATOM 645 N N . ASP A 1 82 ? -22.6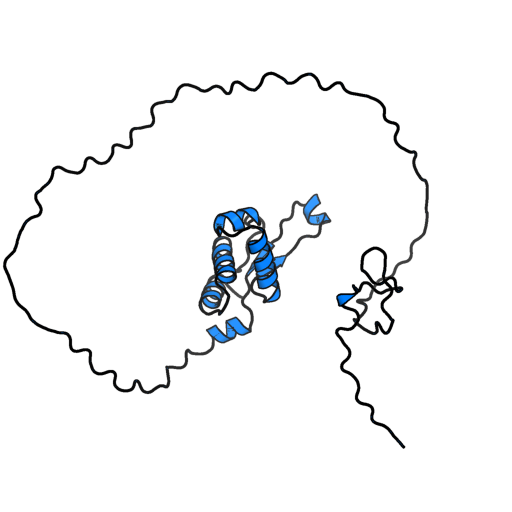70 -1.968 6.545 1.00 88.00 82 ASP A N 1
ATOM 646 C CA . ASP A 1 82 ? -21.819 -2.977 7.187 1.00 88.00 82 ASP A CA 1
ATOM 647 C C . ASP A 1 82 ? -20.750 -2.351 8.090 1.00 88.00 82 ASP A C 1
ATOM 649 O O . ASP A 1 82 ? -20.497 -2.846 9.189 1.00 88.00 82 ASP A O 1
ATOM 653 N N . ALA A 1 83 ? -20.154 -1.237 7.668 1.00 89.06 83 ALA A N 1
ATOM 654 C CA . ALA A 1 83 ? -19.169 -0.509 8.457 1.00 89.06 83 ALA A CA 1
ATOM 655 C C . ALA A 1 83 ? -19.769 0.024 9.769 1.00 89.06 83 ALA A C 1
ATOM 657 O O . ALA A 1 83 ? -19.115 -0.022 10.807 1.00 89.06 83 ALA A O 1
ATOM 658 N N . ARG A 1 84 ? -21.025 0.494 9.760 1.00 88.31 84 ARG A N 1
ATOM 659 C CA . ARG A 1 84 ? -21.694 1.021 10.964 1.00 88.31 84 ARG A CA 1
ATOM 660 C C . ARG A 1 84 ? -22.188 -0.080 11.894 1.00 88.31 84 ARG A C 1
ATOM 662 O O . ARG A 1 84 ? -21.950 -0.011 13.095 1.00 88.31 84 ARG A O 1
ATOM 669 N N . VAL A 1 85 ? -22.868 -1.086 11.346 1.00 92.25 85 VAL A N 1
ATOM 670 C CA . VAL A 1 85 ? -23.528 -2.130 12.146 1.00 92.25 85 VAL A CA 1
ATOM 671 C C . VAL A 1 85 ? -22.523 -3.165 12.635 1.00 92.25 85 VAL A C 1
ATOM 673 O O . VAL A 1 85 ? -22.523 -3.535 13.805 1.00 92.25 85 VAL A O 1
ATOM 676 N N . ARG A 1 86 ? -21.645 -3.630 11.742 1.00 88.56 86 ARG A N 1
ATOM 677 C CA . ARG A 1 86 ? -20.714 -4.734 12.012 1.00 88.56 86 ARG A CA 1
ATOM 678 C C . ARG A 1 86 ? -19.306 -4.251 12.346 1.00 88.56 86 ARG A C 1
ATOM 680 O O . ARG A 1 86 ? -18.436 -5.079 12.585 1.00 88.56 86 ARG A O 1
ATOM 687 N N . LYS A 1 87 ? -19.082 -2.929 12.358 1.00 90.00 87 LYS A N 1
ATOM 688 C CA . LYS A 1 87 ? -17.769 -2.297 12.582 1.00 90.00 87 LYS A CA 1
ATOM 689 C C . LYS A 1 87 ? -16.690 -2.836 11.640 1.00 90.00 87 LYS A C 1
ATOM 691 O O . LYS A 1 87 ? -15.517 -2.878 12.012 1.00 90.00 87 LYS A O 1
ATOM 696 N N . LYS A 1 88 ? -17.096 -3.247 10.431 1.00 90.81 88 LYS A N 1
ATOM 697 C CA . LYS A 1 88 ? -16.167 -3.805 9.455 1.00 90.81 88 LYS A CA 1
ATOM 698 C C . LYS A 1 88 ? -15.160 -2.758 9.008 1.00 90.81 88 LYS A C 1
ATOM 700 O O . LYS A 1 88 ? -15.524 -1.601 8.779 1.00 90.81 88 LYS A O 1
ATOM 705 N N . ARG A 1 89 ? -13.905 -3.170 8.869 1.00 91.88 89 ARG A N 1
ATOM 706 C CA . ARG A 1 89 ? -12.819 -2.324 8.361 1.00 91.88 89 ARG A CA 1
ATOM 707 C C . ARG A 1 89 ? -12.529 -2.662 6.904 1.00 91.88 89 ARG A C 1
ATOM 709 O O . ARG A 1 89 ? -12.835 -3.753 6.435 1.00 91.88 89 ARG A O 1
ATOM 716 N N . THR A 1 90 ? -11.948 -1.706 6.185 1.00 94.75 90 THR A N 1
ATOM 717 C CA . THR A 1 90 ? -11.394 -1.964 4.851 1.00 94.75 90 THR A CA 1
ATOM 718 C C . THR A 1 90 ? -10.353 -3.065 4.961 1.00 94.75 90 THR A C 1
ATOM 720 O O . THR A 1 90 ? -9.529 -2.991 5.860 1.00 94.75 90 THR A O 1
ATOM 723 N N . VAL A 1 91 ? -10.359 -4.047 4.067 1.00 95.81 91 VAL A N 1
ATOM 724 C CA . VAL A 1 91 ? -9.337 -5.100 4.024 1.00 95.81 91 VAL A CA 1
ATOM 725 C C . VAL A 1 91 ? -8.398 -4.820 2.859 1.00 95.81 91 VAL A C 1
ATOM 727 O O . VAL A 1 91 ? -8.846 -4.529 1.749 1.00 95.81 91 VAL A O 1
ATOM 730 N N . TYR A 1 92 ? -7.092 -4.896 3.105 1.00 96.75 92 TYR A N 1
ATOM 731 C CA . TYR A 1 92 ? -6.085 -4.752 2.058 1.00 96.75 92 TYR A CA 1
ATOM 732 C C . TYR A 1 92 ? -5.595 -6.118 1.602 1.00 96.75 92 TYR A C 1
ATOM 734 O O . TYR A 1 92 ? -5.252 -6.985 2.409 1.00 96.75 92 TYR A O 1
ATOM 742 N N . ARG A 1 93 ? -5.483 -6.273 0.289 1.00 97.56 93 ARG A N 1
ATOM 743 C CA . ARG A 1 93 ? -4.837 -7.413 -0.346 1.00 97.56 93 ARG A CA 1
ATOM 744 C C . ARG A 1 93 ? -3.773 -6.914 -1.306 1.00 97.56 93 ARG A C 1
ATOM 746 O O . ARG A 1 93 ? -4.027 -5.999 -2.083 1.00 97.56 93 ARG A O 1
ATOM 753 N N . LEU A 1 94 ? -2.590 -7.510 -1.248 1.00 97.88 94 LEU A N 1
ATOM 754 C CA . LEU A 1 94 ? -1.525 -7.228 -2.198 1.00 97.88 94 LEU A CA 1
ATOM 755 C C . LEU A 1 94 ? -1.644 -8.167 -3.397 1.00 97.88 94 LEU A C 1
ATOM 757 O O . LEU A 1 94 ? -1.981 -9.346 -3.264 1.00 97.88 94 LEU A O 1
ATOM 761 N N . ALA A 1 95 ? -1.371 -7.623 -4.573 1.00 97.62 95 ALA A N 1
ATOM 762 C CA . ALA A 1 95 ? -1.352 -8.349 -5.828 1.00 97.62 95 ALA A CA 1
ATOM 763 C C . ALA A 1 95 ? -0.122 -7.935 -6.639 1.00 97.62 95 ALA A C 1
ATOM 765 O O . ALA A 1 95 ? 0.503 -6.908 -6.379 1.00 97.62 95 ALA A O 1
ATOM 766 N N . VAL A 1 96 ? 0.241 -8.768 -7.611 1.00 97.19 96 VAL A N 1
ATOM 767 C CA . VAL A 1 96 ? 1.300 -8.461 -8.572 1.00 97.19 96 VAL A CA 1
ATOM 768 C C . VAL A 1 96 ? 0.633 -8.269 -9.931 1.00 97.19 96 VAL A C 1
ATOM 770 O O . VAL A 1 96 ? -0.001 -9.212 -10.414 1.00 97.19 96 VAL A O 1
ATOM 773 N N . PRO A 1 97 ? 0.733 -7.078 -10.545 1.00 96.81 97 PRO A N 1
ATOM 774 C CA . PRO A 1 97 ? 0.245 -6.858 -11.902 1.00 96.81 97 PRO A CA 1
ATOM 775 C C . PRO A 1 97 ? 0.930 -7.806 -12.892 1.00 96.81 97 PRO A C 1
ATOM 777 O O . PRO A 1 97 ? 2.116 -8.094 -12.736 1.00 96.81 97 PRO A O 1
ATOM 780 N N . ALA A 1 98 ? 0.222 -8.245 -13.938 1.00 93.25 98 ALA A N 1
ATOM 781 C CA . ALA A 1 98 ? 0.762 -9.187 -14.929 1.00 93.25 98 ALA A CA 1
ATOM 782 C C . ALA A 1 98 ? 2.112 -8.720 -15.510 1.00 93.25 98 ALA A C 1
ATOM 784 O O . ALA A 1 98 ? 3.084 -9.464 -15.470 1.00 93.25 98 ALA A O 1
ATOM 785 N N . ALA A 1 99 ? 2.217 -7.438 -15.876 1.00 89.56 99 ALA A N 1
ATOM 786 C CA . ALA A 1 99 ? 3.453 -6.842 -16.394 1.00 89.56 99 ALA A CA 1
ATOM 787 C C . ALA A 1 99 ? 4.650 -6.918 -15.418 1.00 89.56 99 ALA A C 1
ATOM 789 O O . ALA A 1 99 ? 5.806 -6.995 -15.835 1.00 89.56 99 ALA A O 1
ATOM 790 N N . ALA A 1 100 ? 4.394 -6.903 -14.106 1.00 91.69 100 ALA A N 1
ATOM 791 C CA . ALA A 1 100 ? 5.441 -7.079 -13.100 1.00 91.69 100 ALA A CA 1
ATOM 792 C C . ALA A 1 100 ? 5.811 -8.561 -12.913 1.00 91.69 100 ALA A C 1
ATOM 794 O O . ALA A 1 100 ? 6.950 -8.870 -12.571 1.00 91.69 100 ALA A O 1
ATOM 795 N N . LEU A 1 101 ? 4.866 -9.472 -13.157 1.00 90.94 101 LEU A N 1
ATOM 796 C CA . LEU A 1 101 ? 5.090 -10.916 -13.119 1.00 90.94 101 LEU A CA 1
ATOM 797 C C . LEU A 1 101 ? 5.951 -11.386 -14.302 1.00 90.94 101 LEU A C 1
ATOM 799 O O . LEU A 1 101 ? 6.836 -12.223 -14.125 1.00 90.94 101 LEU A O 1
ATOM 803 N N . ASP A 1 102 ? 5.750 -10.791 -15.479 1.00 88.38 102 ASP A N 1
ATOM 804 C CA . ASP A 1 102 ? 6.554 -11.067 -16.674 1.00 88.38 102 ASP A CA 1
ATOM 805 C C . ASP A 1 102 ? 8.033 -10.740 -16.425 1.00 88.38 102 ASP A C 1
ATOM 807 O O . ASP A 1 102 ? 8.915 -11.548 -16.710 1.00 88.38 102 ASP A O 1
ATOM 811 N N . SER A 1 103 ? 8.300 -9.611 -15.758 1.00 84.94 103 SER A N 1
ATOM 812 C CA . SER A 1 103 ? 9.656 -9.196 -15.360 1.00 84.94 103 SER A CA 1
ATOM 813 C C . SER A 1 103 ? 10.358 -10.174 -14.407 1.00 84.94 103 SER A C 1
ATOM 815 O O . SER A 1 103 ? 11.581 -10.163 -14.324 1.00 84.94 103 SER A O 1
ATOM 817 N N . LEU A 1 104 ? 9.611 -11.000 -13.664 1.00 86.19 104 LEU A N 1
ATOM 818 C CA . LEU A 1 104 ? 10.182 -12.038 -12.796 1.00 86.19 104 LEU A CA 1
ATOM 819 C C . LEU A 1 104 ? 10.437 -13.360 -13.527 1.00 86.19 104 LEU A C 1
ATOM 821 O O . LEU A 1 104 ? 11.200 -14.186 -13.029 1.00 86.19 104 LEU A O 1
ATOM 825 N N . THR A 1 105 ? 9.744 -13.582 -14.644 1.00 84.62 105 THR A N 1
ATOM 826 C CA . THR A 1 105 ? 9.741 -14.859 -15.369 1.00 84.62 105 THR A CA 1
ATOM 827 C C . THR A 1 105 ? 10.729 -14.849 -16.524 1.00 84.62 105 THR A C 1
ATOM 829 O O . THR A 1 105 ? 11.265 -15.901 -16.871 1.00 84.62 105 THR A O 1
ATOM 832 N N . LEU A 1 106 ? 10.989 -13.675 -17.109 1.00 74.75 106 LEU A N 1
ATOM 833 C CA . LEU A 1 106 ? 12.025 -13.548 -18.118 1.00 74.75 106 LEU A CA 1
ATOM 834 C C . LEU A 1 106 ? 13.363 -13.956 -17.484 1.00 74.75 106 LEU A C 1
ATOM 836 O O . LEU A 1 106 ? 13.754 -13.357 -16.475 1.00 74.75 106 LEU A O 1
ATOM 840 N N . PRO A 1 107 ? 14.049 -14.986 -18.023 1.00 66.44 107 PRO A N 1
ATOM 841 C CA . PRO A 1 107 ? 15.414 -15.257 -17.615 1.00 66.44 107 PRO A CA 1
ATOM 842 C C . PRO A 1 107 ? 16.167 -13.947 -17.800 1.00 66.44 107 PRO A C 1
ATOM 844 O O . PRO A 1 107 ? 16.010 -13.300 -18.835 1.00 66.44 107 PRO A O 1
ATOM 847 N N . ALA A 1 108 ? 16.900 -13.513 -16.772 1.00 60.81 108 ALA A N 1
ATOM 848 C CA . ALA A 1 108 ? 17.827 -12.408 -16.936 1.00 60.81 108 ALA A CA 1
ATOM 849 C C . ALA A 1 108 ? 18.695 -12.802 -18.125 1.00 60.81 108 ALA A C 1
ATOM 851 O O . ALA A 1 108 ? 19.455 -13.767 -17.999 1.00 60.81 108 ALA A O 1
ATOM 852 N N . GLU A 1 109 ? 18.481 -12.170 -19.285 1.00 59.31 109 GLU A N 1
ATOM 853 C CA . GLU A 1 109 ? 19.313 -12.475 -20.434 1.00 59.31 109 GLU A CA 1
ATOM 854 C C . GLU A 1 109 ? 20.743 -12.302 -19.936 1.00 59.31 109 GLU A C 1
ATOM 856 O O . GLU A 1 109 ? 21.042 -11.277 -19.297 1.00 59.31 109 GLU A 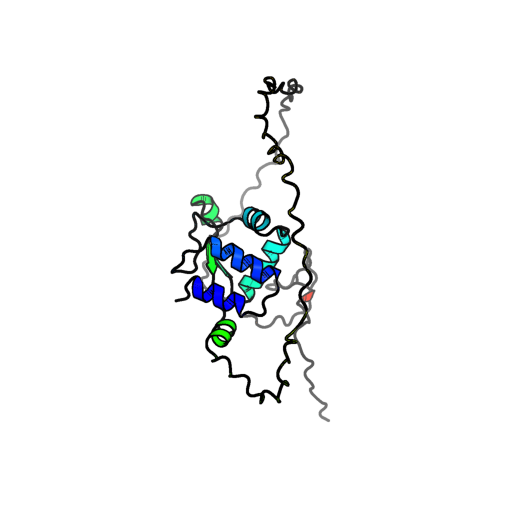O 1
ATOM 861 N N . PRO A 1 110 ? 21.595 -13.335 -20.092 1.00 62.88 110 PRO A N 1
ATOM 862 C CA . PRO A 1 110 ? 23.003 -13.145 -19.823 1.00 62.88 110 PRO A CA 1
ATOM 863 C C . PRO A 1 110 ? 23.391 -11.892 -20.608 1.00 62.88 110 PRO A C 1
ATOM 865 O O . PRO A 1 110 ? 22.905 -11.723 -21.726 1.00 62.88 110 PRO A O 1
ATOM 868 N N . PRO A 1 111 ? 24.137 -10.951 -20.015 1.00 67.75 111 PRO A N 1
ATOM 869 C CA . PRO A 1 111 ? 24.523 -9.753 -20.734 1.00 67.75 111 PRO A CA 1
ATOM 870 C C . PRO A 1 111 ? 25.297 -10.192 -21.983 1.00 67.75 111 PRO A C 1
ATOM 872 O O . PRO A 1 111 ? 26.487 -10.471 -21.898 1.00 67.75 111 PRO A O 1
ATOM 875 N N . ASP A 1 112 ? 24.618 -10.262 -23.131 1.00 60.88 112 ASP A N 1
ATOM 876 C CA . ASP A 1 112 ? 25.156 -10.623 -24.449 1.00 60.88 112 ASP A CA 1
ATOM 877 C C . ASP A 1 112 ? 25.957 -9.446 -25.029 1.00 60.88 112 ASP A C 1
ATOM 879 O O . ASP A 1 112 ? 25.923 -9.120 -26.214 1.00 60.88 112 ASP A O 1
ATOM 883 N N . GLY A 1 113 ? 26.690 -8.763 -24.154 1.00 64.06 113 GLY A N 1
ATOM 884 C CA . GLY A 1 113 ? 27.832 -7.970 -24.536 1.00 64.06 113 GLY A CA 1
ATOM 885 C C . GLY A 1 113 ? 29.057 -8.851 -24.335 1.00 64.06 113 GLY A C 1
ATOM 886 O O . GLY A 1 113 ? 29.250 -9.328 -23.213 1.00 64.06 113 GLY A O 1
ATOM 887 N N . PRO A 1 114 ? 29.919 -9.062 -25.348 1.00 64.00 114 PRO A N 1
ATOM 888 C CA . PRO A 1 114 ? 31.267 -9.513 -25.052 1.00 64.00 114 PRO A CA 1
ATOM 889 C C . PRO A 1 114 ? 31.801 -8.546 -23.998 1.00 64.00 114 PRO A C 1
ATOM 891 O O . PRO A 1 114 ? 31.776 -7.331 -24.198 1.00 64.00 114 PRO A O 1
ATOM 894 N N . VAL A 1 115 ? 32.199 -9.075 -22.845 1.00 60.56 115 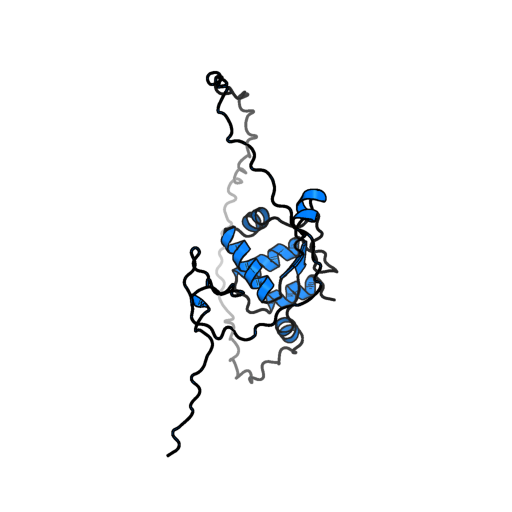VAL A N 1
ATOM 895 C CA . VAL A 1 115 ? 33.017 -8.343 -21.886 1.00 60.56 115 VAL A CA 1
ATOM 896 C C . VAL A 1 115 ? 34.291 -7.975 -22.635 1.00 60.56 115 VAL A C 1
ATOM 898 O O . VAL A 1 115 ? 35.242 -8.745 -22.657 1.00 60.56 115 VAL A O 1
ATOM 901 N N . SER A 1 116 ? 34.261 -6.852 -23.359 1.00 63.94 116 SER A N 1
ATOM 902 C CA . SER A 1 116 ? 35.429 -6.271 -23.995 1.00 63.94 116 SER A CA 1
ATOM 903 C C . SER A 1 116 ? 36.446 -6.113 -22.891 1.00 63.94 116 SER A C 1
ATOM 905 O O . SER A 1 116 ? 36.228 -5.317 -21.981 1.00 63.94 116 SER A O 1
ATOM 907 N N . ASP A 1 117 ? 37.461 -6.969 -22.967 1.00 58.53 117 ASP A N 1
ATOM 908 C CA . ASP A 1 117 ? 38.675 -7.045 -22.176 1.00 58.53 117 ASP A CA 1
ATOM 909 C C . ASP A 1 117 ? 38.848 -5.851 -21.238 1.00 58.53 117 ASP A C 1
ATOM 911 O O . ASP A 1 117 ? 39.546 -4.882 -21.541 1.00 58.53 117 ASP A O 1
ATOM 915 N N . MET A 1 118 ? 38.191 -5.909 -20.076 1.00 66.12 118 MET A N 1
ATOM 916 C CA . MET A 1 118 ? 38.568 -5.042 -18.975 1.00 66.12 118 MET A CA 1
ATOM 917 C C . MET A 1 118 ? 39.962 -5.532 -18.576 1.00 66.12 118 MET A C 1
ATOM 919 O O . MET A 1 118 ? 40.087 -6.694 -18.171 1.00 66.12 118 MET A O 1
ATOM 923 N N . PRO A 1 119 ? 41.022 -4.721 -18.735 1.00 65.56 119 PRO A N 1
ATOM 924 C CA . PRO A 1 119 ? 42.363 -5.170 -18.412 1.00 65.56 119 PRO A CA 1
ATOM 925 C C . PRO A 1 119 ? 42.402 -5.595 -16.939 1.00 65.56 119 PRO A C 1
ATOM 927 O O . PRO A 1 119 ? 41.738 -4.967 -16.104 1.00 65.56 119 PRO A O 1
ATOM 930 N N . PRO A 1 120 ? 43.149 -6.660 -16.598 1.00 63.00 120 PRO A N 1
ATOM 931 C CA . PRO A 1 120 ? 43.261 -7.110 -15.223 1.00 63.00 120 PRO A CA 1
ATOM 932 C C . PRO A 1 120 ? 43.745 -5.938 -14.374 1.00 63.00 120 PRO A C 1
ATOM 934 O O . PRO A 1 120 ? 44.802 -5.359 -14.626 1.00 63.00 120 PRO A O 1
ATOM 937 N N . SER A 1 121 ? 42.937 -5.578 -13.379 1.00 61.47 121 SER A N 1
ATOM 938 C CA . SER A 1 121 ? 43.317 -4.647 -12.328 1.00 61.47 121 SER A CA 1
ATOM 939 C C . SER A 1 121 ? 44.566 -5.206 -11.646 1.00 61.47 121 SER A C 1
ATOM 941 O O . SER A 1 121 ? 44.504 -6.137 -10.841 1.00 61.47 121 SER A O 1
ATOM 943 N N . VAL A 1 122 ? 45.723 -4.685 -12.046 1.00 60.22 122 VAL A N 1
ATOM 944 C CA . VAL A 1 122 ? 47.008 -4.941 -11.407 1.00 60.22 122 VAL A CA 1
ATOM 945 C C . VAL A 1 122 ? 46.908 -4.433 -9.979 1.00 60.22 122 VAL A C 1
ATOM 947 O O . VAL A 1 122 ? 46.897 -3.233 -9.715 1.00 60.22 122 VAL A O 1
ATOM 950 N N . SER A 1 123 ? 46.805 -5.382 -9.055 1.00 65.81 123 SER A N 1
ATOM 951 C CA . SER A 1 123 ? 47.034 -5.141 -7.639 1.00 65.81 123 SER A CA 1
ATOM 952 C C . SER A 1 123 ? 48.468 -4.632 -7.461 1.00 65.81 123 SER A C 1
ATOM 954 O O . SER A 1 123 ? 49.394 -5.310 -7.913 1.00 65.81 123 SER A O 1
ATOM 956 N N . PRO A 1 124 ? 48.699 -3.483 -6.805 1.00 64.19 124 PRO A N 1
ATOM 957 C CA . PRO A 1 124 ? 50.043 -3.121 -6.396 1.00 64.19 124 PRO A CA 1
ATOM 958 C C . PRO A 1 124 ? 50.433 -3.993 -5.196 1.00 64.19 124 PRO A C 1
ATOM 960 O O . PRO A 1 124 ? 49.977 -3.789 -4.072 1.00 64.19 124 PRO A O 1
ATOM 963 N N . ALA A 1 125 ? 51.263 -5.000 -5.458 1.00 55.09 125 ALA A N 1
ATOM 964 C CA . ALA A 1 125 ? 51.962 -5.768 -4.440 1.00 55.09 125 ALA A CA 1
ATOM 965 C C . ALA A 1 125 ? 53.309 -5.093 -4.103 1.00 55.09 125 ALA A C 1
ATOM 967 O O . ALA A 1 125 ? 54.164 -4.971 -4.976 1.00 55.09 125 ALA A O 1
ATOM 968 N N . GLY A 1 126 ? 53.491 -4.730 -2.823 1.00 52.66 126 GLY A N 1
ATOM 969 C CA . GLY A 1 126 ? 54.772 -4.392 -2.165 1.00 52.66 126 GLY A CA 1
ATOM 970 C C . GLY A 1 126 ? 55.222 -2.932 -2.321 1.00 52.66 126 GLY A C 1
ATOM 971 O O . GLY A 1 126 ? 55.200 -2.399 -3.419 1.00 52.66 126 GLY A O 1
ATOM 972 N N . GLY A 1 127 ? 55.664 -2.184 -1.305 1.00 49.88 127 GLY A N 1
ATOM 973 C CA . GLY A 1 127 ? 56.003 -2.361 0.124 1.00 49.88 127 GLY A CA 1
ATOM 974 C C . GLY A 1 127 ? 56.408 -0.954 0.660 1.00 49.88 127 GLY A C 1
ATOM 975 O O . GLY A 1 127 ? 56.073 0.014 -0.026 1.00 49.88 127 GLY A O 1
ATOM 976 N N . PRO A 1 128 ? 57.152 -0.748 1.775 1.00 57.09 128 PRO A N 1
ATOM 977 C CA . PRO A 1 128 ? 57.763 -1.697 2.704 1.00 57.09 128 PRO A CA 1
ATOM 978 C C . PRO A 1 128 ? 57.355 -1.485 4.183 1.00 57.09 128 PRO A C 1
ATOM 980 O O . PRO A 1 128 ? 56.661 -0.542 4.556 1.00 57.09 128 PRO A O 1
ATOM 983 N N . ALA A 1 129 ? 57.835 -2.403 5.020 1.00 55.47 129 ALA A N 1
ATOM 984 C CA . ALA A 1 129 ? 57.809 -2.346 6.473 1.00 55.47 129 ALA A CA 1
ATOM 985 C C . ALA A 1 129 ? 58.449 -1.061 7.028 1.00 55.47 129 ALA A C 1
ATOM 987 O O . ALA A 1 129 ? 59.550 -0.686 6.627 1.00 55.47 129 ALA A O 1
ATOM 988 N N . ALA A 1 130 ? 57.789 -0.452 8.010 1.00 52.41 130 ALA A N 1
ATOM 989 C CA . ALA A 1 130 ? 58.439 0.381 9.006 1.00 52.41 130 ALA A CA 1
ATOM 990 C C . ALA A 1 130 ? 57.781 0.108 10.359 1.00 52.41 130 ALA A C 1
ATOM 992 O O . ALA A 1 130 ? 56.571 0.262 10.531 1.00 52.41 130 ALA A O 1
ATOM 993 N N . ASP A 1 131 ? 58.621 -0.356 11.276 1.00 52.00 131 ASP A N 1
ATOM 994 C CA . ASP A 1 131 ? 58.382 -0.500 12.699 1.00 52.00 131 ASP A CA 1
ATOM 995 C C . ASP A 1 131 ? 57.632 0.694 13.289 1.00 52.00 131 ASP A C 1
ATOM 997 O O . ASP A 1 131 ? 58.028 1.851 13.151 1.00 52.00 131 ASP A O 1
ATOM 1001 N N . GLY A 1 132 ? 56.546 0.392 13.987 1.00 49.94 132 GLY A N 1
ATOM 1002 C CA . GLY A 1 132 ? 55.709 1.400 14.616 1.00 49.94 132 GLY A CA 1
ATOM 1003 C C . GLY A 1 132 ? 54.630 0.776 15.479 1.00 49.94 132 GLY A C 1
ATOM 1004 O O . GLY A 1 132 ? 53.466 1.149 15.377 1.00 49.94 132 GLY A O 1
ATOM 1005 N N . VAL A 1 133 ? 55.004 -0.190 16.323 1.00 55.19 133 VAL A N 1
ATOM 1006 C CA . VAL A 1 133 ? 54.184 -0.594 17.472 1.00 55.19 133 VAL A CA 1
ATOM 1007 C C . VAL A 1 133 ? 54.158 0.586 18.446 1.00 55.19 133 VAL A C 1
ATOM 1009 O O . VAL A 1 133 ? 54.914 0.647 19.410 1.00 55.19 133 VAL A O 1
ATOM 1012 N N . VAL A 1 134 ? 53.304 1.568 18.166 1.00 53.38 134 VAL A N 1
ATOM 1013 C CA . VAL A 1 134 ? 52.822 2.505 19.177 1.00 53.38 134 VAL A CA 1
ATOM 1014 C C . VAL A 1 134 ? 51.524 1.910 19.685 1.00 53.38 134 VAL A C 1
ATOM 1016 O O . VAL A 1 134 ? 50.458 2.064 19.090 1.00 53.38 134 VAL A O 1
ATOM 1019 N N . SER A 1 135 ? 51.651 1.161 20.776 1.00 57.31 135 SER A N 1
ATOM 1020 C CA . SER A 1 135 ? 50.528 0.780 21.617 1.00 57.31 135 SER A CA 1
ATOM 1021 C C . SER A 1 135 ? 49.666 2.017 21.889 1.00 57.31 135 SER A C 1
ATOM 1023 O O . SER A 1 135 ? 50.219 3.049 22.286 1.00 57.31 135 SER A O 1
ATOM 1025 N N . PRO A 1 136 ? 48.333 1.957 21.725 1.00 68.12 136 PRO A N 1
ATOM 1026 C CA . PRO A 1 136 ? 47.491 2.985 22.309 1.00 68.12 136 PRO A CA 1
ATOM 1027 C C . PRO A 1 136 ? 47.763 2.990 23.822 1.00 68.12 136 PRO A C 1
ATOM 1029 O O . PRO A 1 136 ? 47.865 1.911 24.419 1.00 68.12 136 PRO A O 1
ATOM 1032 N N . PRO A 1 137 ? 47.923 4.157 24.467 1.00 57.41 137 PRO A N 1
ATOM 1033 C CA . PRO A 1 137 ? 47.954 4.189 25.916 1.00 57.41 137 PRO A CA 1
ATOM 1034 C C . PRO A 1 137 ? 46.662 3.539 26.411 1.00 57.41 137 PRO A C 1
ATOM 1036 O O . PRO A 1 137 ? 45.571 3.911 25.972 1.00 57.41 137 PRO A O 1
ATOM 1039 N N . SER A 1 138 ? 46.799 2.563 27.310 1.00 56.56 138 SER A N 1
ATOM 1040 C CA . SER A 1 138 ? 45.734 2.128 28.209 1.00 56.56 138 SER A CA 1
ATOM 1041 C C . SER A 1 138 ? 45.272 3.346 29.004 1.00 56.56 138 SER A C 1
ATOM 1043 O O . SER A 1 138 ? 45.725 3.596 30.119 1.00 56.56 138 SER A O 1
ATOM 1045 N N . GLY A 1 139 ? 44.421 4.157 28.385 1.00 52.47 139 GLY A N 1
ATOM 1046 C CA . GLY A 1 139 ? 43.658 5.174 29.070 1.00 52.47 139 GLY A CA 1
ATOM 1047 C C . GLY A 1 139 ? 42.718 4.471 30.046 1.00 52.47 139 GLY A C 1
ATOM 1048 O O . GLY A 1 139 ? 42.215 3.385 29.728 1.00 52.47 139 GLY A O 1
ATOM 1049 N N . PRO A 1 140 ? 42.489 5.042 31.239 1.00 62.59 140 PRO A N 1
ATOM 1050 C CA . PRO A 1 140 ? 41.457 4.538 32.129 1.00 62.59 140 PRO A CA 1
ATOM 1051 C C . PRO A 1 140 ? 40.149 4.464 31.342 1.00 62.59 140 PRO A C 1
ATOM 1053 O O . PRO A 1 140 ? 39.852 5.357 30.544 1.00 62.59 140 PRO A O 1
ATOM 1056 N N . ALA A 1 141 ? 39.425 3.359 31.524 1.00 55.91 141 ALA A N 1
ATOM 1057 C CA . ALA A 1 141 ? 38.151 3.097 30.876 1.00 55.91 141 ALA A CA 1
ATOM 1058 C C . ALA A 1 141 ? 37.311 4.384 30.813 1.00 55.91 141 ALA A C 1
ATOM 1060 O O . ALA A 1 141 ? 37.198 5.055 31.843 1.00 55.91 141 ALA A O 1
ATOM 1061 N N . PRO A 1 142 ? 36.714 4.745 29.659 1.00 57.47 142 PRO A N 1
ATOM 1062 C CA . PRO A 1 142 ? 35.651 5.727 29.687 1.00 57.47 142 PRO A CA 1
ATOM 1063 C C . PRO A 1 142 ? 34.607 5.163 30.641 1.00 57.47 142 PRO A C 1
ATOM 1065 O O . PRO A 1 142 ? 34.041 4.093 30.393 1.00 57.47 142 PRO A O 1
ATOM 1068 N N . GLU A 1 143 ? 34.431 5.841 31.776 1.00 53.09 143 GLU A N 1
ATOM 1069 C CA . GLU A 1 143 ? 33.281 5.649 32.636 1.00 53.09 143 GLU A CA 1
ATOM 1070 C C . GLU A 1 143 ? 32.084 5.593 31.704 1.00 53.09 143 GLU A C 1
ATOM 1072 O O . GLU A 1 143 ? 31.748 6.564 31.022 1.00 53.09 143 GLU A O 1
ATOM 1077 N N . SER A 1 144 ? 31.489 4.403 31.615 1.00 56.72 144 SER A N 1
ATOM 1078 C CA . SER A 1 144 ? 30.163 4.272 31.048 1.00 56.72 144 SER A CA 1
ATOM 1079 C C . SER A 1 144 ? 29.348 5.372 31.713 1.00 56.72 144 SER A C 1
ATOM 1081 O O . SER A 1 144 ? 29.375 5.422 32.950 1.00 56.72 144 SER A O 1
ATOM 1083 N N . PRO A 1 145 ? 28.691 6.277 30.964 1.00 62.31 145 PRO A N 1
ATOM 1084 C CA . PRO A 1 145 ? 27.784 7.213 31.588 1.00 62.31 145 PRO A CA 1
ATOM 1085 C C . PRO A 1 145 ? 26.806 6.334 32.348 1.00 62.31 145 PRO A C 1
ATOM 1087 O O . PRO A 1 145 ? 26.035 5.578 31.752 1.00 62.31 145 PRO A O 1
ATOM 1090 N N . ARG A 1 146 ? 26.938 6.332 33.680 1.00 58.81 146 ARG A N 1
ATOM 1091 C CA . ARG A 1 146 ? 25.961 5.718 34.557 1.00 58.81 146 ARG A CA 1
ATOM 1092 C C . ARG A 1 146 ? 24.680 6.401 34.138 1.00 58.81 146 ARG A C 1
ATOM 1094 O O . ARG A 1 146 ? 24.527 7.602 34.357 1.00 58.81 146 ARG A O 1
ATOM 1101 N N . PHE A 1 147 ? 23.814 5.651 33.464 1.00 55.06 147 PHE A N 1
ATOM 1102 C CA . PHE A 1 147 ? 22.411 5.980 33.349 1.00 55.06 147 PHE A CA 1
ATOM 1103 C C . PHE A 1 147 ? 21.934 6.067 34.790 1.00 55.06 147 PHE A C 1
ATOM 1105 O O . PHE A 1 147 ? 21.593 5.064 35.415 1.00 55.06 147 PHE A O 1
ATOM 1112 N N . GLY A 1 148 ? 22.072 7.265 35.359 1.00 49.34 148 GLY A N 1
ATOM 1113 C CA . GLY A 1 148 ? 21.519 7.604 36.641 1.00 49.34 148 GLY A CA 1
ATOM 1114 C C . GLY A 1 148 ? 20.051 7.292 36.506 1.00 49.34 148 GLY A C 1
ATOM 1115 O O . GLY A 1 148 ? 19.371 7.868 35.655 1.00 49.34 148 GLY A O 1
ATOM 1116 N N . SER A 1 149 ? 19.596 6.322 37.292 1.00 66.31 149 SER A N 1
ATOM 1117 C CA . SER A 1 149 ? 18.182 6.131 37.539 1.00 66.31 149 SER A CA 1
ATOM 1118 C C . SER A 1 149 ? 17.592 7.521 37.770 1.00 66.31 149 SER A C 1
ATOM 1120 O O . SER A 1 149 ? 18.102 8.231 38.646 1.00 66.31 149 SER A O 1
ATOM 1122 N N . PRO A 1 150 ? 16.607 7.963 36.969 1.00 67.25 150 PRO A N 1
ATOM 1123 C CA . PRO A 1 150 ? 15.967 9.236 37.227 1.00 67.25 150 PRO A CA 1
ATOM 1124 C C . PRO A 1 150 ? 15.485 9.197 38.674 1.00 67.25 150 PRO A C 1
ATOM 1126 O O . PRO A 1 150 ? 14.821 8.244 39.092 1.00 67.25 150 PRO A O 1
ATOM 1129 N N . ALA A 1 151 ? 15.907 10.191 39.454 1.00 64.62 151 ALA A N 1
ATOM 1130 C CA . ALA A 1 151 ? 15.404 10.378 40.801 1.00 64.62 151 ALA A CA 1
ATOM 1131 C C . ALA A 1 151 ? 13.866 10.342 40.749 1.00 64.62 151 ALA A C 1
ATOM 1133 O O . ALA A 1 151 ? 13.295 10.858 39.781 1.00 64.62 151 ALA A O 1
ATOM 1134 N N . PRO A 1 152 ? 13.187 9.743 41.743 1.00 66.19 152 PRO A N 1
ATOM 1135 C CA . PRO A 1 152 ? 11.742 9.853 41.852 1.00 66.19 152 PRO A CA 1
ATOM 1136 C C . PRO A 1 152 ? 11.404 11.343 41.937 1.00 66.19 152 PRO A C 1
ATOM 1138 O O . PRO A 1 152 ? 11.664 12.003 42.944 1.00 66.19 152 PRO A O 1
ATOM 1141 N N . GLY A 1 153 ? 10.921 11.889 40.822 1.00 56.56 153 GLY A N 1
ATOM 1142 C CA . GLY A 1 153 ? 10.449 13.260 40.759 1.00 56.56 153 GLY A CA 1
ATOM 1143 C C . GLY A 1 153 ? 9.302 13.430 41.756 1.00 56.56 153 GLY A C 1
ATOM 1144 O O . GLY A 1 153 ? 8.550 12.478 41.979 1.00 56.56 153 GLY A O 1
ATOM 1145 N N . PRO A 1 154 ? 9.169 14.610 42.380 1.00 68.06 154 PRO A N 1
ATOM 1146 C CA . PRO A 1 154 ? 8.073 14.867 43.299 1.00 68.06 154 PRO A CA 1
ATOM 1147 C C . PRO A 1 154 ? 6.741 14.637 42.581 1.00 68.06 154 PRO A C 1
ATOM 1149 O O . PRO A 1 154 ? 6.574 15.081 41.444 1.00 68.06 154 PRO A O 1
ATOM 1152 N N . ASP A 1 155 ? 5.821 13.954 43.264 1.00 56.56 155 ASP A N 1
ATOM 1153 C CA . ASP A 1 155 ? 4.414 13.781 42.904 1.00 56.56 155 ASP A CA 1
ATOM 1154 C C . ASP A 1 155 ? 3.806 15.104 42.413 1.00 56.56 155 ASP A C 1
ATOM 1156 O O . ASP A 1 155 ? 3.258 15.898 43.183 1.00 56.56 155 ASP A O 1
ATOM 1160 N N . GLN A 1 156 ? 3.866 15.350 41.104 1.00 54.75 156 GLN A N 1
ATOM 1161 C CA . GLN A 1 156 ? 3.042 16.365 40.471 1.00 54.75 156 GLN A CA 1
ATOM 1162 C C . GLN A 1 156 ? 1.653 15.767 40.309 1.00 54.75 156 GLN A C 1
ATOM 1164 O O . GLN A 1 156 ? 1.275 15.238 39.265 1.00 54.75 156 GLN A O 1
ATOM 1169 N N . ARG A 1 157 ? 0.880 15.860 41.394 1.00 61.94 157 ARG A N 1
ATOM 1170 C CA . ARG A 1 157 ? -0.575 15.805 41.311 1.00 61.94 157 ARG A CA 1
ATOM 1171 C C . ARG A 1 157 ? -1.011 16.823 40.252 1.00 61.94 157 ARG A C 1
ATOM 1173 O O . ARG A 1 157 ? -0.640 17.992 40.379 1.00 61.94 157 ARG A O 1
ATOM 1180 N N . PRO A 1 158 ? -1.798 16.435 39.239 1.00 58.50 158 PRO A N 1
ATOM 1181 C CA . PRO A 1 158 ? -2.402 17.410 38.354 1.00 58.50 158 PRO A CA 1
ATOM 1182 C C . PRO A 1 158 ? -3.366 18.259 39.186 1.00 58.50 158 PRO A C 1
ATOM 1184 O O . PRO A 1 158 ? -4.450 17.818 39.566 1.00 58.50 158 PRO A O 1
ATOM 1187 N N . VAL A 1 159 ? -2.947 19.486 39.495 1.00 63.91 159 VAL A N 1
ATOM 1188 C CA . VAL A 1 159 ? -3.862 20.559 39.872 1.00 63.91 159 VAL A CA 1
ATOM 1189 C C . VAL A 1 159 ? -4.646 20.864 38.606 1.00 63.91 159 VAL A C 1
ATOM 1191 O O . VAL A 1 159 ? -4.164 21.534 37.695 1.00 63.91 159 VAL A O 1
ATOM 1194 N N . GLY A 1 160 ? -5.828 20.257 38.512 1.00 64.75 160 GLY A N 1
ATOM 1195 C CA . GLY A 1 160 ? -6.785 20.576 37.469 1.00 64.75 160 GLY A CA 1
ATOM 1196 C C . GLY A 1 160 ? -7.122 22.072 37.500 1.00 64.75 160 GLY A C 1
ATOM 1197 O O . GLY A 1 160 ? -7.067 22.692 38.567 1.00 64.75 160 GLY A O 1
ATOM 1198 N N . PRO A 1 161 ? -7.461 22.668 36.348 1.00 71.31 161 PRO A N 1
ATOM 1199 C CA . PRO A 1 161 ? -7.933 24.043 36.311 1.00 71.31 161 PRO A CA 1
ATOM 1200 C C . PRO A 1 161 ? -9.167 24.195 37.217 1.00 71.31 161 PRO A C 1
ATOM 1202 O O . PRO A 1 161 ? -9.988 23.272 37.283 1.00 71.31 161 PRO A O 1
ATOM 1205 N N . PRO A 1 162 ? -9.324 25.335 37.918 1.00 60.31 162 PRO A N 1
ATOM 1206 C CA . PRO A 1 162 ? -10.548 25.613 38.651 1.00 60.31 162 PRO A CA 1
ATOM 1207 C C . PRO A 1 162 ? -11.726 25.551 37.680 1.00 60.31 162 PRO A C 1
ATOM 1209 O O . PRO A 1 162 ? -11.641 26.042 36.552 1.00 60.31 162 PRO A O 1
ATOM 1212 N N . ALA A 1 163 ? -12.798 24.904 38.135 1.00 59.56 163 ALA A N 1
ATOM 1213 C CA . ALA A 1 163 ? -14.070 24.812 37.445 1.00 59.56 163 ALA A CA 1
ATOM 1214 C C . ALA A 1 163 ? -14.428 26.167 36.817 1.00 59.56 163 ALA A C 1
ATOM 1216 O O . ALA A 1 163 ? -14.636 27.159 37.517 1.00 59.56 163 ALA A O 1
ATOM 1217 N N . GLY A 1 164 ? -14.448 26.198 35.483 1.00 53.59 164 GLY A N 1
ATOM 1218 C CA . GLY A 1 164 ? -14.997 27.321 34.741 1.00 53.59 164 GLY A CA 1
ATOM 1219 C C . GLY A 1 164 ? -16.472 27.516 35.110 1.00 53.59 164 GLY A C 1
ATOM 1220 O O . GLY A 1 164 ? -17.135 26.551 35.503 1.00 53.59 164 GLY A O 1
ATOM 1221 N N . PRO A 1 165 ? -16.980 28.753 35.017 1.00 59.72 165 PRO A N 1
ATOM 1222 C CA . PRO A 1 165 ? -18.317 29.098 35.467 1.00 59.72 165 PRO A CA 1
ATOM 1223 C C . PRO A 1 165 ? -19.387 28.268 34.756 1.00 59.72 165 PRO A C 1
ATOM 1225 O O . PRO A 1 165 ? -19.350 28.045 33.545 1.00 59.72 165 PRO A O 1
ATOM 1228 N N . GLU A 1 166 ? -20.331 27.828 35.578 1.00 57.31 166 GLU A N 1
ATOM 1229 C CA . GLU A 1 166 ? -21.608 27.204 35.273 1.00 57.31 166 GLU A CA 1
ATOM 1230 C C . GLU A 1 166 ? -22.218 27.724 33.960 1.00 57.31 166 GLU A C 1
ATOM 1232 O O . GLU A 1 166 ? -22.674 28.864 33.857 1.00 57.31 166 GLU A O 1
ATOM 1237 N N . LEU A 1 167 ? -22.214 26.870 32.930 1.00 55.16 167 LEU A N 1
ATOM 1238 C CA . LEU A 1 167 ? -22.968 27.097 31.702 1.00 55.16 167 LEU A CA 1
ATOM 1239 C C . LEU A 1 167 ? -24.457 27.056 32.044 1.00 55.16 167 LEU A C 1
ATOM 1241 O O . LEU A 1 167 ? -25.076 25.992 32.115 1.00 55.16 167 LEU A O 1
ATOM 1245 N N . VAL A 1 168 ? -25.007 28.250 32.248 1.00 58.81 168 VAL A N 1
ATOM 1246 C CA . VAL A 1 168 ? -26.434 28.551 32.246 1.00 58.81 168 VAL A CA 1
ATOM 1247 C C . VAL A 1 168 ? -27.085 27.806 31.082 1.00 58.81 168 VAL A C 1
ATOM 1249 O O . VAL A 1 168 ? -26.836 28.089 29.907 1.00 58.81 168 VAL A O 1
ATOM 1252 N N . ARG A 1 169 ? -27.931 26.827 31.410 1.00 50.00 169 ARG A N 1
ATOM 1253 C CA . ARG A 1 169 ? -28.867 26.243 30.454 1.00 50.00 169 ARG A CA 1
ATOM 1254 C C . ARG A 1 169 ? -29.858 27.335 30.072 1.00 50.00 169 ARG A C 1
ATOM 1256 O O . ARG A 1 169 ? -30.748 27.649 30.852 1.00 50.00 169 ARG A O 1
ATOM 1263 N N . HIS A 1 170 ? -29.714 27.893 28.877 1.00 53.38 170 HIS A N 1
ATOM 1264 C CA . HIS A 1 170 ? -30.822 28.573 28.219 1.00 53.38 170 HIS A CA 1
ATOM 1265 C C . HIS A 1 170 ? -31.823 27.517 27.727 1.00 53.38 170 HIS A C 1
ATOM 1267 O O . HIS A 1 170 ? -31.445 26.687 26.894 1.00 53.38 170 HIS A O 1
ATOM 1273 N N . PRO A 1 171 ? -33.080 27.518 28.202 1.00 56.19 171 PRO A N 1
ATOM 1274 C CA . PRO A 1 171 ? -34.166 26.884 27.481 1.00 56.19 171 PRO A CA 1
ATOM 1275 C C . PRO A 1 171 ? -34.666 27.822 26.367 1.00 56.19 171 PRO A C 1
ATOM 1277 O O . PRO A 1 171 ? -34.452 29.033 26.396 1.00 56.19 171 PRO A O 1
ATOM 1280 N N . ASP A 1 172 ? -35.340 27.216 25.396 1.00 53.31 172 ASP A N 1
ATOM 1281 C CA . ASP A 1 172 ? -36.232 27.842 24.417 1.00 53.31 172 ASP A CA 1
ATOM 1282 C C . ASP A 1 172 ? -35.619 28.612 23.242 1.00 53.31 172 ASP A C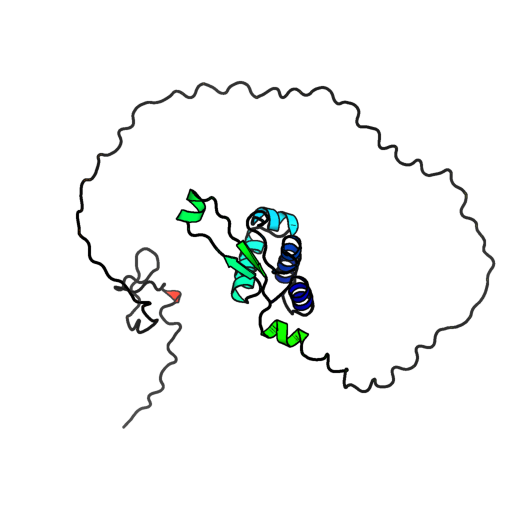 1
ATOM 1284 O O . ASP A 1 172 ? -35.605 29.841 23.167 1.00 53.31 172 ASP A O 1
ATOM 1288 N N . ARG A 1 173 ? -35.303 27.847 22.190 1.00 47.69 173 ARG A N 1
ATOM 1289 C CA . ARG A 1 173 ? -35.639 28.259 20.821 1.00 47.69 173 ARG A CA 1
ATOM 1290 C C . ARG A 1 173 ? -36.390 27.147 20.097 1.00 47.69 173 ARG A C 1
ATOM 1292 O O . ARG A 1 173 ? -35.801 26.224 19.547 1.00 47.69 173 ARG A O 1
ATOM 1299 N N . VAL A 1 174 ? -37.715 27.273 20.164 1.00 55.41 174 VAL A N 1
ATOM 1300 C CA . VAL A 1 174 ? -38.688 27.100 19.075 1.00 55.41 174 VAL A CA 1
ATOM 1301 C C . VAL A 1 174 ? -38.068 26.545 17.787 1.00 55.41 174 VAL A C 1
ATOM 1303 O O . VAL A 1 174 ? -37.444 27.272 17.014 1.00 55.41 174 VAL A O 1
ATOM 1306 N N . GLY A 1 175 ? -38.253 25.245 17.561 1.00 49.53 175 GLY A N 1
ATOM 1307 C CA . GLY A 1 175 ? -38.021 24.638 16.255 1.00 49.53 175 GLY A CA 1
ATOM 1308 C C . GLY A 1 175 ? -39.103 25.074 15.255 1.00 49.53 175 GLY A C 1
ATOM 1309 O O . GLY A 1 175 ? -40.245 25.304 15.660 1.00 49.53 175 GLY A O 1
ATOM 1310 N N . PRO A 1 176 ? -38.787 25.189 13.954 1.00 62.22 176 PRO A N 1
ATOM 1311 C CA . PRO A 1 176 ? -39.812 25.353 12.934 1.00 62.22 176 PRO A CA 1
ATOM 1312 C C . PRO A 1 176 ? -40.627 24.052 12.776 1.00 62.22 176 PRO A C 1
ATOM 1314 O O . PRO A 1 176 ? -40.092 22.958 12.985 1.00 62.22 176 PRO A O 1
ATOM 1317 N N . PRO A 1 177 ? -41.924 24.157 12.437 1.00 59.56 177 PRO A N 1
ATOM 1318 C CA . PRO A 1 177 ? -42.848 23.034 12.458 1.00 59.56 177 PRO A CA 1
ATOM 1319 C C . PRO A 1 177 ? -42.603 22.041 11.321 1.00 59.56 177 PRO A C 1
ATOM 1321 O O . PRO A 1 177 ? -42.128 22.375 10.236 1.00 59.56 177 PRO A O 1
ATOM 1324 N N . ALA A 1 178 ? -42.999 20.805 11.612 1.00 53.25 178 ALA A N 1
ATOM 1325 C CA . ALA A 1 178 ? -43.079 19.675 10.707 1.00 53.25 178 ALA A CA 1
ATOM 1326 C C . ALA A 1 178 ? -43.757 20.027 9.370 1.00 53.25 178 ALA A C 1
ATOM 1328 O O . ALA A 1 178 ? -44.908 20.462 9.333 1.00 53.25 178 ALA A O 1
ATOM 1329 N N . GLY A 1 179 ? -43.049 19.760 8.272 1.00 39.97 179 GLY A N 1
ATOM 1330 C CA . GLY A 1 179 ? -43.626 19.650 6.937 1.00 39.97 179 GLY A CA 1
ATOM 1331 C C . GLY A 1 179 ? -44.058 18.210 6.676 1.00 39.97 179 GLY A C 1
ATOM 1332 O O . GLY A 1 179 ? -43.226 17.308 6.596 1.00 39.97 179 GLY A O 1
ATOM 1333 N N . LEU A 1 180 ? -45.369 18.018 6.574 1.00 46.38 180 LEU A N 1
ATOM 1334 C CA . LEU A 1 180 ? -46.049 16.781 6.210 1.00 46.38 180 LEU A CA 1
ATOM 1335 C C . LEU A 1 180 ? -45.855 16.424 4.724 1.00 46.38 180 LEU A C 1
ATOM 1337 O O . LEU A 1 180 ? -45.911 17.287 3.855 1.00 46.38 180 LEU A O 1
ATOM 1341 N N . ASN A 1 181 ? -45.757 15.115 4.484 1.00 44.81 181 ASN A N 1
ATOM 1342 C CA . ASN A 1 181 ? -46.307 14.356 3.356 1.00 44.81 181 ASN A CA 1
ATOM 1343 C C . ASN A 1 181 ? -45.938 14.762 1.919 1.00 44.81 181 ASN A C 1
ATOM 1345 O O . ASN A 1 181 ? -46.596 15.597 1.305 1.00 44.81 181 ASN A O 1
ATOM 1349 N N . GLN A 1 182 ? -45.058 13.966 1.302 1.00 44.12 182 GLN A N 1
ATOM 1350 C CA . GLN A 1 182 ? -45.297 13.517 -0.073 1.00 44.12 182 GLN A CA 1
ATOM 1351 C C . GLN A 1 182 ? -45.201 11.995 -0.152 1.00 44.12 182 GLN A C 1
ATOM 1353 O O . GLN A 1 182 ? -44.136 11.387 -0.087 1.00 44.12 182 GLN A O 1
ATOM 1358 N N . THR A 1 183 ? -46.378 11.398 -0.265 1.00 51.66 183 THR A N 1
ATOM 1359 C CA . THR A 1 183 ? -46.634 10.049 -0.739 1.00 51.66 183 THR A CA 1
ATOM 1360 C C . THR A 1 183 ? -46.374 9.976 -2.246 1.00 51.66 183 THR A C 1
ATOM 1362 O O . THR A 1 183 ? -46.957 10.720 -3.027 1.00 51.66 183 THR A O 1
ATOM 1365 N N . SER A 1 184 ? -45.521 9.051 -2.671 1.00 46.81 184 SER A N 1
ATOM 1366 C CA . SER A 1 184 ? -45.590 8.376 -3.979 1.00 46.81 184 SER A CA 1
ATOM 1367 C C . SER A 1 184 ? -44.723 7.116 -3.870 1.00 46.81 184 SER A C 1
ATOM 1369 O O . SER A 1 184 ? -43.525 7.182 -3.628 1.00 46.81 184 SER A O 1
ATOM 1371 N N . SER A 1 185 ? -45.347 5.948 -3.688 1.00 41.81 185 SER A N 1
ATOM 1372 C CA . SER A 1 185 ? -45.578 4.966 -4.762 1.00 41.81 185 SER A CA 1
ATOM 1373 C C . SER A 1 185 ? -44.303 4.749 -5.586 1.00 41.81 185 SER A C 1
ATOM 1375 O O . SER A 1 185 ? -43.961 5.556 -6.439 1.00 41.81 185 SER A O 1
ATOM 1377 N N . SER A 1 186 ? -43.466 3.781 -5.209 1.00 50.09 186 SER A N 1
ATOM 1378 C CA . SER A 1 186 ? -43.500 2.429 -5.787 1.00 50.09 186 SER A CA 1
ATOM 1379 C C . SER A 1 186 ? -43.572 2.446 -7.313 1.00 50.09 186 SER A C 1
ATOM 1381 O O . SER A 1 186 ? -44.664 2.582 -7.860 1.00 50.09 186 SER A O 1
ATOM 1383 N N . VAL A 1 187 ? -42.422 2.257 -7.968 1.00 44.00 187 VAL A N 1
ATOM 1384 C CA . VAL A 1 187 ? -42.304 1.327 -9.097 1.00 44.00 187 VAL A CA 1
ATOM 1385 C C . VAL A 1 187 ? -40.895 0.732 -9.068 1.00 44.00 187 VAL A C 1
ATOM 1387 O O . VAL A 1 187 ? -39.898 1.456 -9.072 1.00 44.00 187 VAL A O 1
ATOM 1390 N N . ASP A 1 188 ? -40.840 -0.595 -9.021 1.00 44.41 188 ASP A N 1
ATOM 1391 C CA . ASP A 1 188 ? -39.717 -1.416 -9.450 1.00 44.41 188 ASP A CA 1
ATOM 1392 C C . ASP A 1 188 ? -39.039 -0.869 -10.711 1.00 44.41 188 ASP A C 1
ATOM 1394 O O . ASP A 1 188 ? -39.717 -0.449 -11.643 1.00 44.41 188 ASP A O 1
ATOM 1398 N N . LEU A 1 189 ? -37.709 -0.966 -10.786 1.00 42.78 189 LEU A N 1
ATOM 1399 C CA . LEU A 1 189 ? -37.020 -1.336 -12.026 1.00 42.78 189 LEU A CA 1
ATOM 1400 C C . LEU A 1 189 ? -35.583 -1.770 -11.721 1.00 42.78 189 LEU A C 1
ATOM 1402 O O . LEU A 1 189 ? -34.630 -0.996 -11.634 1.00 42.78 189 LEU A O 1
ATOM 1406 N N . VAL A 1 190 ? -35.474 -3.083 -11.581 1.00 41.00 190 VAL A N 1
ATOM 1407 C CA . VAL A 1 190 ? -34.328 -3.900 -11.958 1.00 41.00 190 VAL A CA 1
ATOM 1408 C C . VAL A 1 190 ? -33.674 -3.375 -13.248 1.00 41.00 190 VAL A C 1
ATOM 1410 O O . VAL A 1 190 ? -34.341 -3.185 -14.259 1.00 41.00 190 VAL A O 1
ATOM 1413 N N . GLY A 1 191 ? -32.345 -3.245 -13.227 1.00 37.62 191 GLY A N 1
ATOM 1414 C CA . GLY A 1 191 ? -31.501 -3.422 -14.411 1.00 37.62 191 GLY A CA 1
ATOM 1415 C C . GLY A 1 191 ? -31.348 -2.232 -15.362 1.00 37.62 191 GLY A C 1
ATOM 1416 O O . GLY A 1 191 ? -32.168 -1.999 -16.240 1.00 37.62 191 GLY A O 1
ATOM 1417 N N . ARG A 1 192 ? -30.181 -1.583 -15.307 1.00 38.53 192 ARG A N 1
ATOM 1418 C CA . ARG A 1 192 ? -29.231 -1.497 -16.436 1.00 38.53 192 ARG A CA 1
ATOM 1419 C C . ARG A 1 192 ? -28.104 -0.545 -16.066 1.00 38.53 192 ARG A C 1
ATOM 1421 O O . ARG A 1 192 ? -28.332 0.641 -15.847 1.00 38.53 192 ARG A O 1
ATOM 1428 N N . ALA A 1 193 ? -26.880 -1.064 -16.104 1.00 45.31 193 ALA A N 1
ATOM 1429 C CA . ALA A 1 193 ? -25.725 -0.266 -16.472 1.00 45.31 193 ALA A CA 1
ATOM 1430 C C . ALA A 1 193 ? -26.087 0.497 -17.757 1.00 45.31 193 ALA A C 1
ATOM 1432 O O . ALA A 1 193 ? -26.237 -0.106 -18.821 1.00 45.31 193 ALA A O 1
ATOM 1433 N N . ARG A 1 194 ? -26.337 1.804 -17.642 1.00 43.78 194 ARG A N 1
ATOM 1434 C CA . ARG A 1 194 ? -26.487 2.658 -18.814 1.00 43.78 194 ARG A CA 1
ATOM 1435 C C . ARG A 1 194 ? -25.085 2.943 -19.311 1.00 43.78 194 ARG A C 1
ATOM 1437 O O . ARG A 1 194 ? -24.312 3.664 -18.689 1.00 43.78 194 ARG A O 1
ATOM 1444 N N . SER A 1 195 ? -24.775 2.249 -20.393 1.00 45.16 195 SER A N 1
ATOM 1445 C CA . SER A 1 195 ? -23.654 2.462 -21.283 1.00 45.16 195 SER A CA 1
ATOM 1446 C C . SER A 1 195 ? -23.343 3.950 -21.428 1.00 45.16 195 SER A C 1
ATOM 1448 O O . SER A 1 195 ? -24.244 4.760 -21.638 1.00 45.16 195 SER A O 1
ATOM 1450 N N . ARG A 1 196 ? -22.051 4.284 -21.361 1.00 49.50 196 ARG A N 1
ATOM 1451 C CA . ARG A 1 196 ? -21.476 5.458 -22.026 1.00 49.50 196 ARG A CA 1
ATOM 1452 C C . ARG A 1 196 ? -21.934 5.439 -23.490 1.00 49.50 196 ARG A C 1
ATOM 1454 O O . ARG A 1 196 ? -21.328 4.738 -24.292 1.00 49.50 196 ARG A O 1
ATOM 1461 N N . ALA A 1 197 ? -23.015 6.125 -23.823 1.00 48.06 197 ALA A N 1
ATOM 1462 C CA . ALA A 1 197 ? -23.425 6.336 -25.202 1.00 48.06 197 ALA A CA 1
ATOM 1463 C C . ALA A 1 197 ? -24.261 7.615 -25.289 1.00 48.06 197 ALA A C 1
ATOM 1465 O O . ALA A 1 197 ? -25.240 7.769 -24.563 1.00 48.06 197 ALA A O 1
ATOM 1466 N N . ASP A 1 198 ? -23.814 8.493 -26.183 1.00 54.22 198 ASP A N 1
ATOM 1467 C CA . ASP A 1 198 ? -24.494 9.668 -26.724 1.00 54.22 198 ASP A CA 1
ATOM 1468 C C . ASP A 1 198 ? -24.964 10.741 -25.750 1.00 54.22 198 ASP A C 1
ATOM 1470 O O . ASP A 1 198 ? -26.149 10.976 -25.524 1.00 54.22 198 ASP A O 1
ATOM 1474 N N . THR A 1 199 ? -23.991 11.518 -25.288 1.00 55.69 199 THR A N 1
ATOM 1475 C CA . THR A 1 199 ? -24.230 12.879 -24.814 1.00 55.69 199 THR A CA 1
ATOM 1476 C C . THR A 1 199 ? -24.065 13.863 -25.981 1.00 55.69 199 THR A C 1
ATOM 1478 O O . THR A 1 199 ? -23.195 14.728 -25.947 1.00 55.69 199 THR A O 1
ATOM 1481 N N . ASP A 1 200 ? -24.869 13.723 -27.041 1.00 69.88 200 ASP A N 1
ATOM 1482 C CA . ASP A 1 200 ? -24.926 14.696 -28.150 1.00 69.88 200 ASP A CA 1
ATOM 1483 C C . ASP A 1 200 ? -25.861 15.857 -27.756 1.00 69.88 200 ASP A C 1
ATOM 1485 O O . ASP A 1 200 ? -26.899 16.116 -28.362 1.00 69.88 200 ASP A O 1
ATOM 1489 N N . HIS A 1 201 ? -25.533 16.534 -26.655 1.00 77.31 201 HIS A N 1
ATOM 1490 C CA . HIS A 1 201 ? -26.204 17.767 -26.263 1.00 77.31 201 HIS A CA 1
ATOM 1491 C C . HIS A 1 201 ? -25.177 18.833 -25.864 1.00 77.31 201 HIS A C 1
ATOM 1493 O O . HIS A 1 201 ? -24.123 18.503 -25.305 1.00 77.31 201 HIS A O 1
ATOM 1499 N N . PRO A 1 202 ? -25.471 20.120 -26.124 1.00 78.62 202 PRO A N 1
ATOM 1500 C CA . PRO A 1 202 ? -24.628 21.207 -25.653 1.00 78.62 202 PRO A CA 1
ATOM 1501 C C . PRO A 1 202 ? -24.573 21.204 -24.122 1.00 78.62 202 PRO A C 1
ATOM 1503 O O . PRO A 1 202 ? -25.520 20.785 -23.446 1.00 78.62 202 PRO A O 1
ATOM 1506 N N . TYR A 1 203 ? -23.447 21.649 -23.571 1.00 84.94 203 TYR A N 1
ATOM 1507 C CA . TYR A 1 203 ? -23.328 21.847 -22.133 1.00 84.94 203 TYR A CA 1
ATOM 1508 C C . TYR A 1 203 ? -24.278 22.967 -21.689 1.00 84.94 203 TYR A C 1
ATOM 1510 O O . TYR A 1 203 ? -24.282 24.054 -22.262 1.00 84.94 203 TYR A O 1
ATOM 1518 N N . ILE A 1 204 ? -25.086 22.677 -20.672 1.00 87.06 204 ILE A N 1
ATOM 1519 C CA . ILE A 1 204 ? -25.957 23.638 -19.989 1.00 87.06 204 ILE A CA 1
ATOM 1520 C C . ILE A 1 204 ? -25.449 23.758 -18.555 1.00 87.06 204 ILE A C 1
ATOM 1522 O O . ILE A 1 204 ? -25.494 22.769 -17.819 1.00 87.06 204 ILE A O 1
ATOM 1526 N N . GLU A 1 205 ? -24.965 24.938 -18.174 1.00 85.38 205 GLU A N 1
ATOM 1527 C CA . GLU A 1 205 ? -24.399 25.197 -16.849 1.00 85.38 205 GLU A CA 1
ATOM 1528 C C . GLU A 1 205 ? -25.465 25.043 -15.754 1.00 85.38 205 GLU A C 1
ATOM 1530 O O . GLU A 1 205 ? -26.489 25.728 -15.747 1.00 85.38 205 GLU A O 1
ATOM 1535 N N . GLY A 1 206 ? -25.247 24.088 -14.849 1.00 88.00 206 GLY A N 1
ATOM 1536 C CA . GLY A 1 206 ? -26.089 23.865 -13.679 1.00 88.00 206 GLY A CA 1
ATOM 1537 C C . GLY A 1 206 ? -25.503 24.495 -12.410 1.00 88.00 206 GLY A C 1
ATOM 1538 O O . GLY A 1 206 ? -24.303 24.760 -12.342 1.00 88.00 206 GLY A O 1
ATOM 1539 N N . PRO A 1 207 ? -26.313 24.646 -11.347 1.00 80.56 207 PRO A N 1
ATOM 1540 C CA . PRO A 1 207 ? -25.956 25.386 -10.127 1.00 80.56 207 PRO A CA 1
ATOM 1541 C C . PRO A 1 207 ? -24.754 24.833 -9.338 1.00 80.56 207 PRO A C 1
ATOM 1543 O O . PRO A 1 207 ? -24.295 25.476 -8.403 1.00 80.56 207 PRO A O 1
ATOM 1546 N N . ASN A 1 208 ? -24.234 23.657 -9.704 1.00 83.06 208 ASN A N 1
ATOM 1547 C CA . ASN A 1 208 ? -23.123 22.982 -9.027 1.00 83.06 208 ASN A CA 1
ATOM 1548 C C . ASN A 1 208 ? -21.908 22.728 -9.949 1.00 83.06 208 ASN A C 1
ATOM 1550 O O . ASN A 1 208 ? -21.073 21.887 -9.622 1.00 83.06 208 ASN A O 1
ATOM 1554 N N . GLY A 1 209 ? -21.830 23.367 -11.125 1.00 81.25 209 GLY A N 1
ATOM 1555 C CA . GLY A 1 209 ? -20.776 23.093 -12.122 1.00 81.25 209 GLY A CA 1
ATOM 1556 C C . GLY A 1 209 ? -20.935 21.753 -12.864 1.00 81.25 209 GLY A C 1
ATOM 1557 O O . GLY A 1 209 ? -19.991 21.248 -13.479 1.00 81.25 209 GLY A O 1
ATOM 1558 N N . TYR A 1 210 ? -22.130 21.159 -12.791 1.00 84.25 210 TYR A N 1
ATOM 1559 C CA . TYR A 1 210 ? -22.532 19.960 -13.535 1.00 84.25 210 TYR A CA 1
ATOM 1560 C C . TYR A 1 210 ? -23.551 20.325 -14.610 1.00 84.25 210 TYR A C 1
ATOM 1562 O O . TYR A 1 210 ? -24.296 21.293 -14.448 1.00 84.25 210 TYR A O 1
ATOM 1570 N N . CYS A 1 211 ? -23.623 19.528 -15.678 1.00 87.44 211 CYS A N 1
ATOM 1571 C CA . CYS A 1 211 ? -24.590 19.775 -16.734 1.00 87.44 211 CYS A CA 1
ATOM 1572 C C . CYS A 1 211 ? -26.037 19.580 -16.247 1.00 87.44 211 CYS A C 1
ATOM 1574 O O . CYS A 1 211 ? -26.369 18.548 -15.670 1.00 87.44 211 CYS A O 1
ATOM 1576 N N . ALA A 1 212 ? -26.915 20.547 -16.522 1.00 89.88 212 ALA A N 1
ATOM 1577 C CA . ALA A 1 212 ? -28.330 20.491 -16.144 1.00 89.88 212 ALA A CA 1
ATOM 1578 C C . ALA A 1 212 ? -29.212 19.646 -17.093 1.00 89.88 212 ALA A C 1
ATOM 1580 O O . ALA A 1 212 ? -30.418 19.513 -16.870 1.00 89.88 212 ALA A O 1
ATOM 1581 N N . ALA A 1 213 ? -28.650 19.087 -18.169 1.00 86.62 213 ALA A N 1
ATOM 1582 C CA . ALA A 1 213 ? -29.406 18.288 -19.129 1.00 86.62 213 ALA A CA 1
ATOM 1583 C C . ALA A 1 213 ? -29.944 16.989 -18.497 1.00 86.62 213 ALA A C 1
ATOM 1585 O O . ALA A 1 213 ? -29.254 16.308 -17.735 1.00 86.62 213 ALA A O 1
ATOM 1586 N N . LYS A 1 214 ? -31.190 16.616 -18.830 1.00 85.19 214 LYS A N 1
ATOM 1587 C CA . LYS A 1 214 ? -31.852 15.428 -18.264 1.00 85.19 214 LYS A CA 1
ATOM 1588 C C . LYS A 1 214 ? -31.030 14.161 -18.521 1.00 85.19 214 LYS A C 1
ATOM 1590 O O . LYS A 1 214 ? -30.912 13.712 -19.654 1.00 85.19 214 LYS A O 1
ATOM 1595 N N . GLY A 1 215 ? -30.535 13.556 -17.442 1.00 83.19 215 GLY A N 1
ATOM 1596 C CA . GLY A 1 215 ? -29.760 12.314 -17.490 1.00 83.19 215 GLY A CA 1
ATOM 1597 C C . GLY A 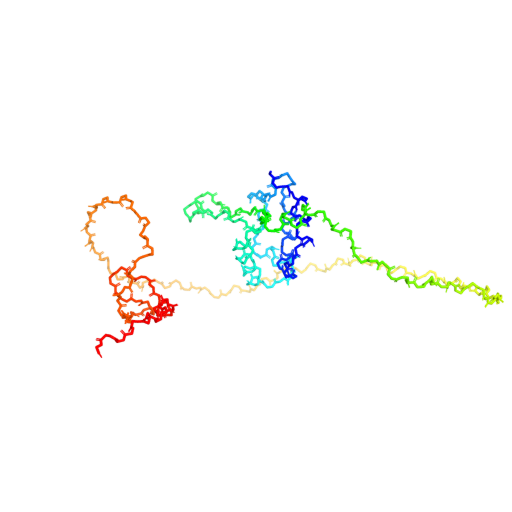1 215 ? -28.254 12.504 -17.688 1.00 83.19 215 GLY A C 1
ATOM 1598 O O . GLY A 1 215 ? -27.542 11.505 -17.754 1.00 83.19 215 GLY A O 1
ATOM 1599 N N . CYS A 1 216 ? -27.759 13.744 -17.737 1.00 81.81 216 CYS A N 1
ATOM 1600 C CA . CYS A 1 216 ? -26.334 14.033 -17.804 1.00 81.81 216 CYS A CA 1
ATOM 1601 C C . CYS A 1 216 ? -25.774 14.323 -16.407 1.00 81.81 216 CYS A C 1
ATOM 1603 O O . CYS A 1 216 ? -26.210 15.248 -15.734 1.00 81.81 216 CYS A O 1
ATOM 1605 N N . ALA A 1 217 ? -24.800 13.526 -15.964 1.00 79.94 217 ALA A N 1
ATOM 1606 C CA . ALA A 1 217 ? -24.083 13.727 -14.697 1.00 79.94 217 ALA A CA 1
ATOM 1607 C C . ALA A 1 217 ? -22.631 14.187 -14.926 1.00 79.94 217 ALA A C 1
ATOM 1609 O O . ALA A 1 217 ? -21.755 13.989 -14.086 1.00 79.94 217 ALA A O 1
ATOM 1610 N N . VAL A 1 218 ? -22.362 14.739 -16.109 1.00 80.81 218 VAL A N 1
ATOM 1611 C CA . VAL A 1 218 ? -21.024 15.074 -16.589 1.00 80.81 218 VAL A CA 1
ATOM 1612 C C . VAL A 1 218 ? -20.721 16.540 -16.254 1.00 80.81 218 VAL A C 1
ATOM 1614 O O . VAL A 1 218 ? -21.586 17.409 -16.380 1.00 80.81 218 VAL A O 1
ATOM 1617 N N . SER A 1 219 ? -19.511 16.819 -15.769 1.00 79.38 219 SER A N 1
ATOM 1618 C CA . SER A 1 219 ? -19.052 18.186 -15.490 1.00 79.38 219 SER A CA 1
ATOM 1619 C C . SER A 1 219 ? -18.637 18.908 -16.772 1.00 79.38 219 SER A C 1
ATOM 1621 O O . SER A 1 219 ? -18.328 18.267 -17.777 1.00 79.38 219 SER A O 1
ATOM 1623 N N . GLU A 1 220 ? -18.585 20.241 -16.732 1.00 72.69 220 GLU A N 1
ATOM 1624 C CA . GLU A 1 220 ? -18.189 21.090 -17.870 1.00 72.69 220 GLU A CA 1
ATOM 1625 C C . GLU A 1 220 ? -16.920 20.596 -18.574 1.00 72.69 220 GLU A C 1
ATOM 1627 O O . GLU A 1 220 ? -16.915 20.398 -19.784 1.00 72.69 220 GLU A O 1
ATOM 1632 N N . ARG A 1 221 ? -15.867 20.284 -17.802 1.00 71.88 221 ARG A N 1
ATOM 1633 C CA . ARG A 1 221 ? -14.570 19.822 -18.329 1.00 71.88 221 ARG A CA 1
ATOM 1634 C C . ARG A 1 221 ? -14.655 18.553 -19.171 1.00 71.88 221 ARG A C 1
ATOM 1636 O O . ARG A 1 221 ? -13.743 18.275 -19.934 1.00 71.88 221 ARG A O 1
ATOM 1643 N N . MET A 1 222 ? -15.695 17.750 -18.991 1.00 70.31 222 MET A N 1
ATOM 1644 C CA . MET A 1 222 ? -15.866 16.479 -19.689 1.00 70.31 222 MET A CA 1
ATOM 1645 C C . MET A 1 222 ? -16.751 16.618 -20.939 1.00 70.31 222 MET A C 1
ATOM 1647 O O . MET A 1 222 ? -16.742 15.727 -21.789 1.00 70.31 222 MET A O 1
ATOM 1651 N N . HIS A 1 223 ? -17.463 17.738 -21.101 1.00 67.75 223 HIS A N 1
ATOM 1652 C CA . HIS A 1 223 ? -18.078 18.106 -22.372 1.00 67.75 223 HIS A CA 1
ATOM 1653 C C . HIS A 1 223 ? -16.996 18.685 -23.298 1.00 67.75 223 HIS A C 1
ATOM 1655 O O . HIS A 1 223 ? -16.448 19.747 -23.038 1.00 67.75 223 HIS A O 1
ATOM 1661 N N . GLY A 1 224 ? -16.666 17.975 -24.382 1.00 63.09 224 GLY A N 1
ATOM 1662 C CA . GLY A 1 224 ? -15.766 18.481 -25.432 1.00 63.09 224 GLY A CA 1
ATOM 1663 C C . GLY A 1 224 ? -14.388 17.816 -25.551 1.00 63.09 224 GLY A C 1
ATOM 1664 O O . GLY A 1 224 ? -13.686 18.095 -26.515 1.00 63.09 224 GLY A O 1
ATOM 1665 N N . ILE A 1 225 ? -14.006 16.881 -24.670 1.00 62.47 225 ILE A N 1
ATOM 1666 C CA . ILE A 1 225 ? -12.696 16.187 -24.759 1.00 62.47 225 ILE A CA 1
ATOM 1667 C C . ILE A 1 225 ? -12.697 15.014 -25.779 1.00 62.47 225 ILE A C 1
ATOM 1669 O O . ILE A 1 225 ? -11.691 14.338 -25.966 1.00 62.47 225 ILE A O 1
ATOM 1673 N N . GLY A 1 226 ? -13.799 14.762 -26.497 1.00 58.00 226 GLY A N 1
ATOM 1674 C CA . GLY A 1 226 ? -14.007 13.467 -27.162 1.00 58.00 226 GLY A CA 1
ATOM 1675 C C . GLY A 1 226 ? -14.612 13.434 -28.565 1.00 58.00 226 GLY A C 1
ATOM 1676 O O . GLY A 1 226 ? -15.250 12.433 -28.878 1.00 58.00 226 GLY A O 1
ATOM 1677 N N . ARG A 1 227 ? -14.433 14.441 -29.431 1.00 46.84 227 ARG A N 1
ATOM 1678 C CA . ARG A 1 227 ? -14.648 14.230 -30.879 1.00 46.84 227 ARG A CA 1
ATOM 1679 C C . ARG A 1 227 ? -13.425 14.683 -31.685 1.00 46.84 227 ARG A C 1
ATOM 1681 O O . ARG A 1 227 ? -13.205 15.888 -31.780 1.00 46.84 227 ARG A O 1
ATOM 1688 N N . PRO A 1 228 ? -12.627 13.769 -32.277 1.00 47.72 228 PRO A N 1
ATOM 1689 C CA . PRO A 1 228 ? -11.766 14.154 -33.388 1.00 47.72 228 PRO A CA 1
ATOM 1690 C C . PRO A 1 228 ? -12.657 14.697 -34.512 1.00 47.72 228 PRO A C 1
ATOM 1692 O O . PRO A 1 228 ? -13.710 14.128 -34.801 1.00 47.72 228 PRO A O 1
ATOM 1695 N N . ALA A 1 229 ? -12.264 15.826 -35.099 1.00 46.12 229 ALA A N 1
ATOM 1696 C CA . ALA A 1 229 ? -12.962 16.414 -36.233 1.00 46.12 229 ALA A CA 1
ATOM 1697 C C . ALA A 1 229 ? -13.035 15.390 -37.378 1.00 46.12 229 ALA A C 1
ATOM 1699 O O . ALA A 1 229 ? -12.008 14.907 -37.848 1.00 46.12 229 ALA A O 1
ATOM 1700 N N . ASP A 1 230 ? -14.250 15.044 -37.794 1.00 48.50 230 ASP A N 1
ATOM 1701 C CA . ASP A 1 230 ? -14.524 14.145 -38.914 1.00 48.50 230 ASP A CA 1
ATOM 1702 C C . ASP A 1 230 ? -14.227 14.899 -40.232 1.00 48.50 230 ASP A C 1
ATOM 1704 O O . ASP A 1 230 ? -14.893 15.903 -40.515 1.00 48.50 230 ASP A O 1
ATOM 1708 N N . PRO A 1 231 ? -13.222 14.508 -41.043 1.00 57.72 231 PRO A N 1
ATOM 1709 C CA . PRO A 1 231 ? -12.883 15.219 -42.268 1.00 57.72 231 PRO A CA 1
ATOM 1710 C C . PRO A 1 231 ? -13.789 14.734 -43.406 1.00 57.72 231 PRO A C 1
ATOM 1712 O O . PRO A 1 231 ? -13.383 13.950 -44.263 1.00 57.72 231 PRO A O 1
ATOM 1715 N N . LYS A 1 232 ? -15.037 15.211 -43.451 1.00 49.34 232 LYS A N 1
ATOM 1716 C CA . LYS A 1 232 ? -15.869 15.073 -44.656 1.00 49.34 232 LYS A CA 1
ATOM 1717 C C . LYS A 1 232 ? -15.588 16.223 -45.617 1.00 49.34 232 LYS A C 1
ATOM 1719 O O . LYS A 1 232 ? -16.023 17.351 -45.407 1.00 49.34 232 LYS A O 1
ATOM 1724 N N . GLY A 1 233 ? -14.836 15.900 -46.669 1.00 45.94 233 GLY A N 1
ATOM 1725 C CA . GLY A 1 233 ? -14.513 16.791 -47.779 1.00 45.94 233 GLY A CA 1
ATOM 1726 C C . GLY A 1 233 ? -15.728 17.237 -48.608 1.00 45.94 233 GLY A C 1
ATOM 1727 O O . GLY A 1 233 ? -16.818 16.665 -48.493 1.00 45.94 233 GLY A O 1
ATOM 1728 N N . PRO A 1 234 ? -15.551 18.251 -49.471 1.00 55.34 234 PRO A N 1
ATOM 1729 C CA . PRO A 1 234 ? -16.620 18.751 -50.317 1.00 55.34 234 PRO A CA 1
ATOM 1730 C C . PRO A 1 234 ? -16.852 17.830 -51.522 1.00 55.34 234 PRO A C 1
ATOM 1732 O O . PRO A 1 234 ? -15.934 17.497 -52.269 1.00 55.34 234 PRO A O 1
ATOM 1735 N N . ARG A 1 235 ? -18.118 17.460 -51.739 1.00 48.38 235 ARG A N 1
ATOM 1736 C CA . ARG A 1 235 ? -18.633 17.102 -53.064 1.00 48.38 235 ARG A CA 1
ATOM 1737 C C . ARG A 1 235 ? -19.340 18.321 -53.651 1.00 48.38 235 ARG A C 1
ATOM 1739 O O . ARG A 1 235 ? -20.471 18.595 -53.250 1.00 48.38 235 ARG A O 1
ATOM 1746 N N . ARG A 1 236 ? -18.697 18.986 -54.606 1.00 56.00 236 ARG A N 1
ATOM 1747 C CA . ARG A 1 236 ? -19.218 19.356 -55.935 1.00 56.00 236 ARG A CA 1
ATOM 1748 C C . ARG A 1 236 ? -18.199 20.218 -56.661 1.00 56.00 236 ARG A C 1
ATOM 1750 O O . ARG A 1 236 ? -17.638 21.117 -56.004 1.00 56.00 236 ARG A O 1
#

pLDDT: mean 75.9, std 19.92, range [37.62, 98.56]

Organism: NCBI:txid56438